Protein AF-A0A1U8PNU8-F1 (afdb_monomer)

Radius of gyration: 40.72 Å; Cα contacts (8 Å, |Δi|>4): 127; chains: 1; bounding box: 62×114×91 Å

Structure (mmCIF, N/CA/C/O backbone):
data_AF-A0A1U8PNU8-F1
#
_entry.id   AF-A0A1U8PNU8-F1
#
loop_
_atom_site.group_PDB
_atom_site.id
_atom_site.type_symbol
_atom_site.label_atom_id
_atom_site.label_alt_id
_atom_site.label_comp_id
_atom_site.label_asym_id
_atom_site.label_entity_id
_atom_site.label_seq_id
_atom_site.pdbx_PDB_ins_code
_atom_site.Cartn_x
_atom_site.Cartn_y
_atom_site.Cartn_z
_atom_site.occupancy
_atom_site.B_iso_or_equiv
_atom_site.auth_seq_id
_atom_site.auth_comp_id
_atom_site.auth_asym_id
_atom_site.auth_atom_id
_atom_site.pdbx_PDB_model_num
ATOM 1 N N . MET A 1 1 ? 1.173 -10.674 29.723 1.00 59.03 1 MET A N 1
ATOM 2 C CA . MET A 1 1 ? 0.421 -11.730 30.441 1.00 59.03 1 MET A CA 1
ATOM 3 C C . MET A 1 1 ? -0.970 -11.812 29.828 1.00 59.03 1 MET A C 1
ATOM 5 O O . MET A 1 1 ? -1.629 -10.783 29.783 1.00 59.03 1 MET A O 1
ATOM 9 N N . LYS A 1 2 ? -1.398 -12.972 29.309 1.00 60.69 2 LYS A N 1
ATOM 10 C CA . LYS A 1 2 ? -2.792 -13.198 28.881 1.00 60.69 2 LYS A CA 1
ATOM 11 C C . LYS A 1 2 ? -3.533 -13.808 30.081 1.00 60.69 2 LYS A C 1
ATOM 13 O O . LYS A 1 2 ? -3.095 -14.868 30.530 1.00 60.69 2 LYS A O 1
ATOM 18 N N . PRO A 1 3 ? -4.556 -13.153 30.657 1.00 68.69 3 PRO A N 1
ATOM 19 C CA . PRO A 1 3 ? -5.316 -13.747 31.753 1.00 68.69 3 PRO A CA 1
ATOM 20 C C . PRO A 1 3 ? -5.976 -15.051 31.275 1.00 68.69 3 PRO A C 1
ATOM 22 O O . PRO A 1 3 ? -6.586 -15.088 30.205 1.00 68.69 3 PRO A O 1
ATOM 25 N N . GLN A 1 4 ? -5.802 -16.139 32.030 1.00 70.81 4 GLN A N 1
ATOM 26 C CA . GLN A 1 4 ? -6.415 -17.434 31.714 1.00 70.81 4 GLN A CA 1
ATOM 27 C C . GLN A 1 4 ? -7.941 -17.338 31.846 1.00 70.81 4 GLN A C 1
ATOM 29 O O . GLN A 1 4 ? -8.444 -16.832 32.843 1.00 70.81 4 GLN A O 1
ATOM 34 N N . GLY A 1 5 ? -8.669 -17.833 30.840 1.00 79.19 5 GLY A N 1
ATOM 35 C CA . GLY A 1 5 ? -10.134 -17.936 30.860 1.00 79.19 5 GLY A CA 1
ATOM 36 C C . GLY A 1 5 ? -10.906 -16.705 30.373 1.00 79.19 5 GLY A C 1
ATOM 37 O O . GLY A 1 5 ? -12.127 -16.778 30.286 1.00 79.19 5 GLY A O 1
ATOM 38 N N . VAL A 1 6 ? -10.234 -15.605 30.017 1.00 80.38 6 VAL A N 1
ATOM 39 C CA . VAL A 1 6 ? -10.901 -14.412 29.467 1.00 80.38 6 VAL A CA 1
ATOM 40 C C . VAL A 1 6 ? -10.944 -14.496 27.933 1.00 80.38 6 VAL A C 1
ATOM 42 O O . VAL A 1 6 ? -9.889 -14.712 27.320 1.00 80.38 6 VAL A O 1
ATOM 45 N N . PRO A 1 7 ? -12.117 -14.314 27.293 1.00 86.81 7 PRO A N 1
ATOM 46 C CA . PRO A 1 7 ? -12.229 -14.215 25.842 1.00 86.81 7 PRO A CA 1
ATOM 47 C C . PRO A 1 7 ? -11.323 -13.109 25.298 1.00 86.81 7 PRO A C 1
ATOM 49 O O . PRO A 1 7 ? -11.235 -12.020 25.864 1.00 86.81 7 PRO A O 1
ATOM 52 N N . GLU A 1 8 ? -10.646 -13.374 24.183 1.00 87.94 8 GLU A N 1
ATOM 53 C CA . GLU A 1 8 ? -9.700 -12.416 23.604 1.00 87.94 8 GLU A CA 1
ATOM 54 C C . GLU A 1 8 ? -10.364 -11.087 23.229 1.00 87.94 8 GLU A C 1
ATOM 56 O O . GLU A 1 8 ? -9.782 -10.025 23.446 1.00 87.94 8 GLU A O 1
ATOM 61 N N . ASP A 1 9 ? -11.604 -11.145 22.754 1.00 88.12 9 ASP A N 1
ATOM 62 C CA . ASP A 1 9 ? -12.403 -9.967 22.429 1.00 88.12 9 ASP A CA 1
ATOM 63 C C . ASP A 1 9 ? -12.643 -9.081 23.651 1.00 88.12 9 ASP A C 1
ATOM 65 O O . ASP A 1 9 ? -12.499 -7.867 23.561 1.00 88.12 9 ASP A O 1
ATOM 69 N N . GLU A 1 10 ? -12.912 -9.661 24.822 1.00 88.06 10 GLU A N 1
ATOM 70 C CA . GLU A 1 10 ? -13.119 -8.894 26.055 1.00 88.06 10 GLU A CA 1
ATOM 71 C C . GLU A 1 10 ? -11.822 -8.205 26.513 1.00 88.06 10 GLU A C 1
ATOM 73 O O . GLU A 1 10 ? -11.846 -7.093 27.046 1.00 88.06 10 GLU A O 1
ATOM 78 N N . ILE A 1 11 ? -10.668 -8.840 26.271 1.00 91.06 11 ILE A N 1
ATOM 79 C CA . ILE A 1 11 ? -9.355 -8.226 26.512 1.00 91.06 11 ILE A CA 1
ATOM 80 C C . ILE A 1 11 ? -9.154 -7.040 25.560 1.00 91.06 11 ILE A C 1
ATOM 82 O O . ILE A 1 11 ? -8.776 -5.961 26.017 1.00 91.06 11 ILE A O 1
ATOM 86 N N . LYS A 1 12 ? -9.424 -7.214 24.259 1.00 91.50 12 LYS A N 1
ATOM 87 C CA . LYS A 1 12 ? -9.260 -6.158 23.246 1.00 91.50 12 LYS A CA 1
ATOM 88 C C . LYS A 1 12 ? -10.195 -4.975 23.497 1.00 91.50 12 LYS A C 1
ATOM 90 O O . LYS A 1 12 ? -9.728 -3.840 23.509 1.00 91.50 12 LYS A O 1
ATOM 95 N N . LEU A 1 13 ? -11.473 -5.234 23.781 1.00 91.62 13 LEU A N 1
ATOM 96 C CA . LEU A 1 13 ? -12.469 -4.208 24.108 1.00 91.62 13 LEU A CA 1
ATOM 97 C C . LEU A 1 13 ? -12.053 -3.379 25.331 1.00 91.62 13 LEU A C 1
ATOM 99 O O . LEU A 1 13 ? -12.160 -2.157 25.303 1.00 91.62 13 LEU A O 1
ATOM 103 N N . ARG A 1 14 ? -11.526 -4.020 26.385 1.00 89.94 14 ARG A N 1
ATOM 104 C CA . ARG A 1 14 ? -11.025 -3.304 27.573 1.00 89.94 14 ARG A CA 1
ATOM 105 C C . ARG A 1 14 ? -9.711 -2.565 27.332 1.00 89.94 14 ARG A C 1
ATOM 107 O O . ARG A 1 14 ? -9.473 -1.552 27.979 1.00 89.94 14 ARG A O 1
ATOM 114 N N . ALA A 1 15 ? -8.857 -3.057 26.437 1.00 92.69 15 ALA A N 1
ATOM 115 C CA . ALA A 1 15 ? -7.571 -2.436 26.128 1.00 92.69 15 ALA A CA 1
ATOM 116 C C . ALA A 1 15 ? -7.691 -1.249 25.155 1.00 92.69 15 ALA A C 1
ATOM 118 O O . ALA A 1 15 ? -6.889 -0.320 25.220 1.00 92.69 15 ALA A O 1
ATOM 119 N N . PHE A 1 16 ? -8.682 -1.263 24.261 1.00 93.38 16 PHE A N 1
ATOM 120 C CA . PHE A 1 16 ? -8.817 -0.280 23.186 1.00 93.38 16 PHE A CA 1
ATOM 121 C C . PHE A 1 16 ? -8.878 1.186 23.631 1.00 93.38 16 PHE A C 1
ATOM 123 O O . PHE A 1 16 ? -8.166 1.980 23.017 1.00 93.38 16 PHE A O 1
ATOM 130 N N . PRO A 1 17 ? -9.616 1.575 24.694 1.00 92.00 17 PRO A N 1
ATOM 131 C CA . PRO A 1 17 ? -9.641 2.967 25.149 1.00 92.00 17 PRO A CA 1
ATOM 132 C C . PRO A 1 17 ? -8.243 3.530 25.441 1.00 92.00 17 PRO A C 1
ATOM 134 O O . PRO A 1 17 ? -7.980 4.697 25.181 1.00 92.00 17 PRO A O 1
ATOM 137 N N . PHE A 1 18 ? -7.313 2.689 25.909 1.00 92.88 18 PHE A N 1
ATOM 138 C CA . PHE A 1 18 ? -5.932 3.090 26.203 1.00 92.88 18 PHE A CA 1
ATOM 139 C C . PHE A 1 18 ? -5.070 3.306 24.951 1.00 92.88 18 PHE A C 1
ATOM 141 O O . PHE A 1 18 ? -3.969 3.839 25.056 1.00 92.88 18 PHE A O 1
ATOM 148 N N . SER A 1 19 ? -5.542 2.877 23.778 1.00 93.00 19 SER A N 1
ATOM 149 C CA . SER A 1 19 ? -4.869 3.102 22.492 1.00 93.00 19 SER A CA 1
ATOM 150 C C . SER A 1 19 ? -5.291 4.401 21.801 1.00 93.00 19 SER A C 1
ATOM 152 O O . SER A 1 19 ? -4.664 4.798 20.820 1.00 93.00 19 SER A O 1
ATOM 154 N N . LEU A 1 20 ? -6.349 5.054 22.290 1.00 93.56 20 LEU A N 1
ATOM 155 C CA . LEU A 1 20 ? -6.927 6.242 21.674 1.00 93.56 20 LEU A CA 1
ATOM 156 C C . LEU A 1 20 ? -6.382 7.524 22.304 1.00 93.56 20 LEU A C 1
ATOM 158 O O . LEU A 1 20 ? -6.089 7.580 23.496 1.00 93.56 20 LEU A O 1
ATOM 162 N N . VAL A 1 21 ? -6.314 8.580 21.497 1.00 92.19 21 VAL A N 1
ATOM 163 C CA . VAL A 1 21 ? -5.939 9.934 21.922 1.00 92.19 21 VAL A CA 1
ATOM 164 C C . VAL A 1 21 ? -6.973 10.947 21.433 1.00 92.19 21 VAL A C 1
ATOM 166 O O . VAL A 1 21 ? -7.678 10.698 20.450 1.00 92.19 21 VAL A O 1
ATOM 169 N N . ASP A 1 22 ? -7.074 12.074 22.139 1.00 92.94 22 ASP A N 1
ATOM 170 C CA . ASP A 1 22 ? -7.853 13.256 21.756 1.00 92.94 22 ASP A CA 1
ATOM 171 C C . ASP A 1 22 ? -9.278 12.928 21.264 1.00 92.94 22 ASP A C 1
ATOM 173 O O . ASP A 1 22 ? -10.065 12.285 21.963 1.00 92.94 22 ASP A O 1
ATOM 177 N N . THR A 1 23 ? -9.598 13.337 20.034 1.00 91.81 23 THR A N 1
ATOM 178 C CA . THR A 1 23 ? -10.905 13.186 19.385 1.00 91.81 23 THR A CA 1
ATOM 179 C C . THR A 1 23 ? -11.342 11.725 19.256 1.00 91.81 23 THR A C 1
ATOM 181 O O . THR A 1 23 ? -12.536 11.435 19.307 1.00 91.81 23 THR A O 1
ATOM 184 N N . ALA A 1 24 ? -10.400 10.789 19.096 1.00 93.50 24 ALA A N 1
ATOM 185 C CA . ALA A 1 24 ? -10.730 9.371 18.998 1.00 93.50 24 ALA A CA 1
ATOM 186 C C . ALA A 1 24 ? -11.185 8.806 20.345 1.00 93.50 24 ALA A C 1
ATOM 188 O O . ALA A 1 24 ? -12.161 8.058 20.403 1.00 93.50 24 ALA A O 1
ATOM 189 N N . ASN A 1 25 ? -10.514 9.211 21.426 1.00 92.62 25 ASN A N 1
ATOM 190 C CA . ASN A 1 25 ? -10.898 8.820 22.775 1.00 92.62 25 ASN A CA 1
ATOM 191 C C . ASN A 1 25 ? -12.251 9.441 23.152 1.00 92.62 25 ASN A C 1
ATOM 193 O O . ASN A 1 25 ? -13.141 8.741 23.625 1.00 92.62 25 ASN A O 1
ATOM 197 N N . GLU A 1 26 ? -12.443 10.731 22.860 1.00 92.75 26 GLU A N 1
ATOM 198 C CA . GLU A 1 26 ? -13.701 11.436 23.132 1.00 92.75 26 GLU A CA 1
ATOM 199 C C . GLU A 1 26 ? -14.894 10.802 22.397 1.00 92.75 26 GLU A C 1
ATOM 201 O O . GLU A 1 26 ? -15.939 10.552 22.995 1.00 92.75 26 GLU A O 1
ATOM 206 N N . TRP A 1 27 ? -14.723 10.460 21.115 1.00 94.62 27 TRP A N 1
ATOM 207 C CA . TRP A 1 27 ? -15.749 9.778 20.322 1.00 94.62 27 TRP A CA 1
ATOM 208 C C . TRP A 1 27 ? -16.212 8.463 20.955 1.00 94.62 27 TRP A C 1
ATOM 210 O O . TRP A 1 27 ? -17.413 8.186 20.951 1.00 94.62 27 TRP A O 1
ATOM 220 N N . LEU A 1 28 ? -15.289 7.675 21.520 1.00 92.31 28 LEU A N 1
ATOM 221 C CA . LEU A 1 28 ? -15.619 6.387 22.127 1.00 92.31 28 LEU A CA 1
ATOM 222 C C . LEU A 1 28 ? -16.602 6.549 23.301 1.00 92.31 28 LEU A C 1
ATOM 224 O O . LEU A 1 28 ? -17.489 5.713 23.468 1.00 92.31 28 LEU A O 1
ATOM 228 N N . PHE A 1 29 ? -16.492 7.638 24.073 1.00 89.19 29 PHE A N 1
ATOM 229 C CA . PHE A 1 29 ? -17.390 7.933 25.198 1.00 89.19 29 PHE A CA 1
ATOM 230 C C . PHE A 1 29 ? -18.802 8.358 24.774 1.00 89.19 29 PHE A C 1
ATOM 232 O O . PHE A 1 29 ? -19.740 8.182 25.550 1.00 89.19 29 PHE A O 1
ATOM 239 N N . TYR A 1 30 ? -18.975 8.896 23.564 1.00 90.75 30 TYR A N 1
ATOM 240 C CA . TYR A 1 30 ? -20.284 9.333 23.060 1.00 90.75 30 TYR A CA 1
ATOM 241 C C . TYR A 1 30 ? -21.094 8.221 22.385 1.00 90.75 30 TYR A C 1
ATOM 243 O O . TYR A 1 30 ? -22.226 8.460 21.952 1.00 90.75 30 TYR A O 1
ATOM 251 N N . LEU A 1 31 ? -20.544 7.012 22.265 1.00 90.94 31 LEU A N 1
ATOM 252 C CA . LEU A 1 31 ? -21.277 5.901 21.675 1.00 90.94 31 LEU A CA 1
ATOM 253 C C . LEU A 1 31 ? -22.452 5.475 22.570 1.00 90.94 31 LEU A C 1
ATOM 255 O O . LEU A 1 31 ? -22.304 5.412 23.793 1.00 90.94 31 LEU A O 1
ATOM 259 N N . PRO A 1 32 ? -23.622 5.141 21.990 1.00 89.81 32 PRO A N 1
ATOM 260 C CA . PRO A 1 32 ? -24.764 4.691 22.774 1.00 89.81 32 PRO A CA 1
ATOM 261 C C . PRO A 1 32 ? -24.411 3.456 23.619 1.00 89.81 32 PRO A C 1
ATOM 263 O O . PRO A 1 32 ? -23.783 2.525 23.098 1.00 89.81 32 PRO A O 1
ATOM 266 N N . PRO A 1 33 ? -24.831 3.388 24.894 1.00 85.25 33 PRO A N 1
ATOM 267 C CA . PRO A 1 33 ? -24.604 2.210 25.723 1.00 85.25 33 PRO A CA 1
ATOM 268 C C . PRO A 1 33 ? -25.149 0.942 25.055 1.00 85.25 33 PRO A C 1
ATOM 270 O O . PRO A 1 33 ? -26.263 0.933 24.536 1.00 85.25 33 PRO A O 1
ATOM 273 N N . GLY A 1 34 ? -24.356 -0.131 25.050 1.00 83.75 34 GLY A N 1
ATOM 274 C CA . GLY A 1 34 ? -24.740 -1.408 24.441 1.00 83.75 34 GLY A CA 1
ATOM 275 C C . GLY A 1 34 ? -24.707 -1.446 22.907 1.00 83.75 34 GLY A C 1
ATOM 276 O O . GLY A 1 34 ? -25.033 -2.483 22.338 1.00 83.75 34 GLY A O 1
ATOM 277 N N . SER A 1 35 ? -24.292 -0.367 22.228 1.00 87.94 35 SER A N 1
ATOM 278 C CA . SER A 1 35 ? -24.147 -0.352 20.760 1.00 87.94 35 SER A CA 1
ATOM 279 C C . SER A 1 35 ? -22.989 -1.210 20.239 1.00 87.94 35 SER A C 1
ATOM 281 O O . SER A 1 35 ? -23.015 -1.640 19.090 1.00 87.94 35 SER A O 1
ATOM 283 N N . ILE A 1 36 ? -21.988 -1.480 21.080 1.00 91.19 36 ILE A N 1
ATOM 284 C CA . ILE A 1 36 ? -20.828 -2.316 20.770 1.00 91.19 36 ILE A CA 1
ATOM 285 C C . ILE A 1 36 ? -20.785 -3.457 21.775 1.00 91.19 36 ILE A C 1
ATOM 287 O O . ILE A 1 36 ? -20.692 -3.223 22.980 1.00 91.19 36 ILE A O 1
ATOM 291 N N . THR A 1 37 ? -20.820 -4.690 21.274 1.00 88.75 37 THR A N 1
ATOM 292 C CA . THR A 1 37 ? -20.753 -5.900 22.112 1.00 88.75 37 THR A CA 1
ATOM 293 C C . THR A 1 37 ? -19.600 -6.830 21.739 1.00 88.75 37 THR A C 1
ATOM 295 O O . THR A 1 37 ? -19.218 -7.677 22.542 1.00 88.75 37 THR A O 1
ATOM 298 N N . THR A 1 38 ? -19.002 -6.644 20.560 1.00 92.50 38 THR A N 1
ATOM 299 C CA . THR A 1 38 ? -17.905 -7.466 20.038 1.00 92.50 38 THR A CA 1
ATOM 300 C C . THR A 1 38 ? -16.737 -6.598 19.573 1.00 92.50 38 THR A C 1
ATOM 302 O O . THR A 1 38 ? -16.902 -5.408 19.283 1.00 92.50 38 THR A O 1
ATOM 305 N N . TRP A 1 39 ? -15.540 -7.188 19.493 1.00 92.62 39 TRP A N 1
ATOM 306 C CA . TRP A 1 39 ? -14.369 -6.500 18.940 1.00 92.62 39 TRP A CA 1
ATOM 307 C C . TRP A 1 39 ? -14.577 -6.091 17.476 1.00 92.62 39 TRP A C 1
ATOM 309 O O . TRP A 1 39 ? -14.150 -5.008 17.070 1.00 92.62 39 TRP A O 1
ATOM 319 N N . ASP A 1 40 ? -15.261 -6.929 16.700 1.00 89.88 40 ASP A N 1
ATOM 320 C CA . ASP A 1 40 ? -15.550 -6.663 15.292 1.00 89.88 40 ASP A CA 1
ATOM 321 C C . ASP A 1 40 ? -16.500 -5.474 15.120 1.00 89.88 40 ASP A C 1
ATOM 323 O O . ASP A 1 40 ? -16.260 -4.626 14.258 1.00 89.88 40 ASP A O 1
ATOM 327 N N . ASP A 1 41 ? -17.523 -5.344 15.974 1.00 91.44 41 ASP A N 1
ATOM 328 C CA . ASP A 1 41 ? -18.400 -4.170 15.967 1.00 91.44 41 ASP A CA 1
ATOM 329 C C . ASP A 1 41 ? -17.622 -2.888 16.252 1.00 91.44 41 ASP A C 1
ATOM 331 O O . ASP A 1 41 ? -17.742 -1.931 15.485 1.00 91.44 41 ASP A O 1
ATOM 335 N N . LEU A 1 42 ? -16.786 -2.890 17.299 1.00 92.38 42 LEU A N 1
ATOM 336 C CA . LEU A 1 42 ? -15.943 -1.747 17.662 1.00 92.38 42 LEU A CA 1
ATOM 337 C C . LEU A 1 42 ? -15.000 -1.364 16.526 1.00 92.38 42 LEU A C 1
ATOM 339 O O . LEU A 1 42 ? -14.937 -0.198 16.136 1.00 92.38 42 LEU A O 1
ATOM 343 N N . SER A 1 43 ? -14.293 -2.353 15.982 1.00 89.56 43 SER A N 1
ATOM 344 C CA . SER A 1 43 ? -13.335 -2.163 14.894 1.00 89.56 43 SER A CA 1
ATOM 345 C C . SER A 1 43 ? -14.019 -1.575 13.667 1.00 89.56 43 SER A C 1
ATOM 347 O O . SER A 1 43 ? -13.508 -0.634 13.061 1.00 89.56 43 SER A O 1
ATOM 349 N N . ARG A 1 44 ? -15.200 -2.092 13.317 1.00 87.12 44 ARG A N 1
ATOM 350 C CA . ARG A 1 44 ? -15.982 -1.623 12.175 1.00 87.12 44 ARG A CA 1
ATOM 351 C C . ARG A 1 44 ? -16.415 -0.171 12.343 1.00 87.12 44 ARG A C 1
ATOM 353 O O . ARG A 1 44 ? -16.151 0.622 11.444 1.00 87.12 44 ARG A O 1
ATOM 360 N N . VAL A 1 45 ? -17.045 0.195 13.462 1.00 90.00 45 VAL A N 1
ATOM 361 C CA . VAL A 1 45 ? -17.543 1.574 13.646 1.00 90.00 45 VAL A CA 1
ATOM 362 C C . VAL A 1 45 ? -16.417 2.586 13.853 1.00 90.00 45 VAL A C 1
ATOM 364 O O . VAL A 1 45 ? -16.539 3.727 13.412 1.00 90.00 45 VAL A O 1
ATOM 367 N N . PHE A 1 46 ? -15.300 2.177 14.461 1.00 90.25 46 PHE A N 1
ATOM 368 C CA . PHE A 1 46 ? -14.105 3.014 14.560 1.00 90.25 46 PHE A CA 1
ATOM 369 C C . PHE A 1 46 ? -13.525 3.311 13.177 1.00 90.25 46 PHE A C 1
ATOM 371 O O . PHE A 1 46 ? -13.268 4.466 12.837 1.00 90.25 46 PHE A O 1
ATOM 378 N N . LEU A 1 47 ? -13.347 2.274 12.359 1.00 86.44 47 LEU A N 1
ATOM 379 C CA . LEU A 1 47 ? -12.782 2.431 11.025 1.00 86.44 47 LEU A CA 1
ATOM 380 C C . LEU A 1 47 ? -13.736 3.199 10.102 1.00 86.44 47 LEU A C 1
ATOM 382 O O . LEU A 1 47 ? 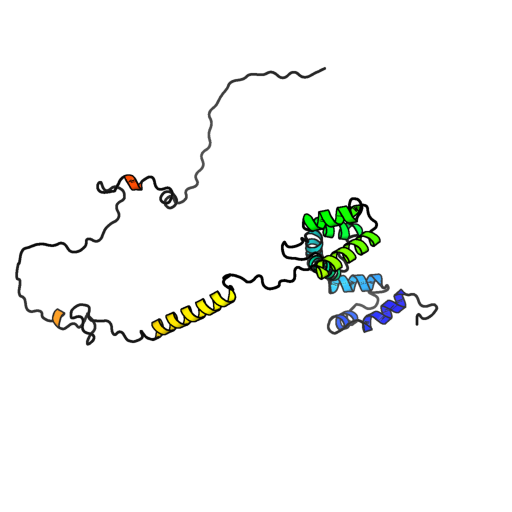-13.271 4.062 9.375 1.00 86.44 47 LEU A O 1
ATOM 386 N N . ASP A 1 48 ? -15.052 3.010 10.198 1.00 83.81 48 ASP A N 1
ATOM 387 C CA . ASP A 1 48 ? -16.016 3.818 9.433 1.00 83.81 48 ASP A CA 1
ATOM 388 C C . ASP A 1 48 ? -15.965 5.312 9.814 1.00 83.81 48 ASP A C 1
ATOM 390 O O . ASP A 1 48 ? -16.011 6.193 8.953 1.00 83.81 48 ASP A O 1
ATOM 394 N N . ARG A 1 49 ? -15.788 5.614 11.109 1.00 87.19 49 ARG A N 1
ATOM 395 C CA . ARG A 1 49 ? -15.705 6.993 11.610 1.00 87.19 49 ARG A CA 1
ATOM 396 C C . ARG A 1 49 ? -14.404 7.698 11.230 1.00 87.19 49 ARG A C 1
ATOM 398 O O . ARG A 1 49 ? -14.446 8.867 10.847 1.00 87.19 49 ARG A O 1
ATOM 405 N N . PHE A 1 50 ? -13.265 7.033 11.409 1.00 85.88 50 PHE A N 1
ATOM 406 C CA . PHE A 1 50 ? -11.938 7.655 11.288 1.00 85.88 50 PHE A CA 1
ATOM 407 C C . PHE A 1 50 ? -11.229 7.341 9.966 1.00 85.88 50 PHE A C 1
ATOM 409 O O . PHE A 1 50 ? -10.292 8.044 9.596 1.00 85.88 50 PHE A O 1
ATOM 416 N N . PHE A 1 51 ? -11.701 6.336 9.229 1.00 78.75 51 PHE A N 1
ATOM 417 C CA . PHE A 1 51 ? -11.211 5.939 7.908 1.00 78.75 51 PHE A CA 1
ATOM 418 C C . PHE A 1 51 ? -12.387 5.780 6.929 1.00 78.75 51 PHE A C 1
ATOM 420 O O . PHE A 1 51 ? -12.649 4.679 6.438 1.00 78.75 51 PHE A O 1
ATOM 427 N N . PRO A 1 52 ? -13.112 6.874 6.629 1.00 74.25 52 PRO A N 1
ATOM 428 C CA . PRO A 1 52 ? -14.323 6.810 5.824 1.00 74.25 52 PRO A CA 1
ATOM 429 C C . PRO A 1 52 ? -14.077 6.207 4.433 1.00 74.25 52 PRO A C 1
ATOM 431 O O . PRO A 1 52 ? -12.993 6.305 3.846 1.00 74.25 52 PRO A O 1
ATOM 434 N N . ALA A 1 53 ? -15.133 5.618 3.867 1.00 71.69 53 ALA A N 1
ATOM 435 C CA . ALA A 1 53 ? -15.067 4.837 2.632 1.00 71.69 53 ALA A CA 1
ATOM 436 C C . ALA A 1 53 ? -14.517 5.603 1.411 1.00 71.69 53 ALA A C 1
ATOM 438 O O . ALA A 1 53 ? -13.937 4.978 0.523 1.00 71.69 53 ALA A O 1
ATOM 439 N N . SER A 1 54 ? -14.677 6.933 1.357 1.00 74.69 54 SER A N 1
ATOM 440 C CA . SER A 1 54 ? -14.211 7.762 0.233 1.00 74.69 54 SER A CA 1
ATOM 441 C C . SER A 1 54 ? -12.676 7.866 0.178 1.00 74.69 54 SER A C 1
ATOM 443 O O . SER A 1 54 ? -12.110 7.413 -0.819 1.00 74.69 54 SER A O 1
ATOM 445 N N . PRO A 1 55 ? -11.968 8.334 1.230 1.00 80.88 55 PRO A N 1
ATOM 446 C CA . PRO A 1 55 ? -10.506 8.229 1.294 1.00 80.88 55 PRO A CA 1
ATOM 447 C C . PRO A 1 55 ? -9.984 6.799 1.119 1.00 80.88 55 PRO A C 1
ATOM 449 O O . PRO A 1 55 ? -9.000 6.576 0.419 1.00 80.88 55 PRO A O 1
ATOM 452 N N . ALA A 1 56 ? -10.669 5.799 1.684 1.00 80.06 56 ALA A N 1
ATOM 453 C CA . ALA A 1 56 ? -10.286 4.402 1.490 1.00 80.06 56 ALA A CA 1
ATOM 454 C C . ALA A 1 56 ? -10.436 3.940 0.025 1.00 80.06 56 ALA A C 1
ATOM 456 O O . ALA A 1 56 ? -9.654 3.123 -0.457 1.00 80.06 56 ALA A O 1
ATOM 457 N N . ALA A 1 57 ? -11.432 4.433 -0.715 1.00 83.94 57 ALA A N 1
ATOM 458 C CA . ALA A 1 57 ? -11.582 4.161 -2.145 1.00 83.94 57 ALA A CA 1
ATOM 459 C C . ALA A 1 57 ? -10.486 4.838 -2.977 1.00 83.94 57 ALA A C 1
ATOM 461 O O . ALA A 1 57 ? -9.968 4.223 -3.907 1.00 83.94 57 ALA A O 1
ATOM 462 N N . GLU A 1 58 ? -10.103 6.063 -2.629 1.00 88.44 58 GLU A N 1
ATOM 463 C CA . GLU A 1 58 ? -9.012 6.772 -3.294 1.00 88.44 58 GLU A CA 1
ATOM 464 C C . GLU A 1 58 ? -7.667 6.074 -3.091 1.00 88.44 58 GLU A C 1
ATOM 466 O O . GLU A 1 58 ? -7.025 5.711 -4.075 1.00 88.44 58 GLU A O 1
ATOM 471 N N . LEU A 1 59 ? -7.318 5.746 -1.845 1.00 89.75 59 LEU A N 1
ATOM 472 C CA . LEU A 1 59 ? -6.111 4.979 -1.534 1.00 89.75 59 LEU A CA 1
ATOM 473 C C . LEU A 1 59 ? -6.106 3.617 -2.239 1.00 89.75 59 LEU A C 1
ATOM 475 O O . LEU A 1 59 ? -5.080 3.196 -2.765 1.00 89.75 59 LEU A O 1
ATOM 479 N N . ARG A 1 60 ? -7.256 2.933 -2.325 1.00 90.75 60 ARG A N 1
ATOM 480 C CA . ARG A 1 60 ? -7.378 1.696 -3.115 1.00 90.75 60 ARG A CA 1
ATOM 481 C C . ARG A 1 60 ? -7.074 1.915 -4.593 1.00 90.75 60 ARG A C 1
ATOM 483 O O . ARG A 1 60 ? -6.356 1.104 -5.172 1.00 90.75 60 ARG A O 1
ATOM 490 N N . ARG A 1 61 ? -7.591 2.985 -5.207 1.00 92.19 61 ARG A N 1
ATOM 491 C CA . ARG A 1 61 ? -7.262 3.320 -6.605 1.00 92.19 61 ARG A CA 1
ATOM 492 C C . ARG A 1 61 ? -5.775 3.598 -6.770 1.00 92.19 61 ARG A C 1
ATOM 494 O O . ARG A 1 61 ? -5.203 3.146 -7.754 1.00 92.19 61 ARG A O 1
ATOM 501 N N . GLU A 1 62 ? -5.153 4.287 -5.819 1.00 94.44 62 GLU A N 1
ATOM 502 C CA . GLU A 1 62 ? -3.710 4.525 -5.850 1.00 94.44 62 GLU A CA 1
ATOM 503 C C . GLU A 1 62 ? -2.910 3.223 -5.729 1.00 94.44 62 GLU A C 1
ATOM 505 O O . GLU A 1 62 ? -1.937 3.055 -6.457 1.00 94.44 62 GLU A O 1
ATOM 510 N N . ILE A 1 63 ? -3.324 2.278 -4.872 1.00 94.12 63 ILE A N 1
ATOM 511 C CA . ILE A 1 63 ? -2.671 0.960 -4.748 1.00 94.12 63 ILE A CA 1
ATOM 512 C C . ILE A 1 63 ? -2.733 0.210 -6.082 1.00 94.12 63 ILE A C 1
ATOM 514 O O . ILE A 1 63 ? -1.721 -0.312 -6.541 1.00 94.12 63 ILE A O 1
ATOM 518 N N . VAL A 1 64 ? -3.908 0.175 -6.716 1.00 94.75 64 VAL A N 1
ATOM 519 C CA . VAL A 1 64 ? -4.128 -0.511 -8.002 1.00 94.75 64 VAL A CA 1
ATOM 520 C C . VAL A 1 64 ? -3.378 0.183 -9.148 1.00 94.75 64 VAL A C 1
ATOM 522 O O . VAL A 1 64 ? -2.844 -0.463 -10.050 1.00 94.75 64 VAL A O 1
ATOM 525 N N . GLY A 1 65 ? -3.340 1.514 -9.123 1.00 95.69 65 GLY A N 1
ATOM 526 C CA . GLY A 1 65 ? -2.746 2.352 -10.161 1.00 95.69 65 GLY A CA 1
ATOM 527 C C . GLY A 1 65 ? -1.273 2.681 -9.949 1.00 95.69 65 GLY A C 1
ATOM 528 O O . GLY A 1 65 ? -0.725 3.459 -10.729 1.00 95.69 65 GLY A O 1
ATOM 529 N N . ILE A 1 66 ? -0.623 2.142 -8.914 1.00 96.12 66 ILE A N 1
ATOM 530 C CA . ILE A 1 66 ? 0.754 2.511 -8.602 1.00 96.12 66 ILE A CA 1
ATOM 531 C C . ILE A 1 66 ? 1.686 2.118 -9.755 1.00 96.12 66 ILE A C 1
ATOM 533 O O . ILE A 1 66 ? 1.578 1.033 -10.326 1.00 96.12 66 ILE A O 1
ATOM 537 N N . ARG A 1 67 ? 2.598 3.021 -10.113 1.00 97.44 67 ARG A N 1
ATOM 538 C CA . ARG A 1 67 ? 3.651 2.803 -11.107 1.00 97.44 67 ARG A CA 1
ATOM 539 C C . ARG A 1 67 ? 4.982 3.280 -10.545 1.00 97.44 67 ARG A C 1
ATOM 541 O O . ARG A 1 67 ? 5.012 4.283 -9.825 1.00 97.44 67 ARG A O 1
ATOM 548 N N . GLN A 1 68 ? 6.050 2.561 -10.849 1.00 97.31 68 GLN A N 1
ATOM 549 C CA . GLN A 1 68 ? 7.422 2.959 -10.586 1.00 97.31 68 GLN A CA 1
ATOM 550 C C . GLN A 1 68 ? 7.800 4.099 -11.536 1.00 97.31 68 GLN A C 1
ATOM 552 O O . GLN A 1 68 ? 7.499 4.048 -12.729 1.00 97.31 68 GLN A O 1
ATOM 557 N N . LEU A 1 69 ? 8.428 5.146 -11.003 1.00 95.44 69 LEU A N 1
ATOM 558 C CA . LEU A 1 69 ? 8.879 6.291 -11.802 1.00 95.44 69 LEU A CA 1
ATOM 559 C C . LEU A 1 69 ? 10.249 6.003 -12.442 1.00 95.44 69 LEU A C 1
ATOM 561 O O . LEU A 1 69 ? 11.050 5.282 -11.859 1.00 95.44 69 LEU A O 1
ATOM 565 N N . GLU A 1 70 ? 10.568 6.619 -13.588 1.00 90.44 70 GLU A N 1
ATOM 566 C CA . GLU A 1 70 ? 11.825 6.368 -14.334 1.00 90.44 70 GLU A CA 1
ATOM 567 C C . GLU A 1 70 ? 13.108 6.571 -13.506 1.00 90.44 70 GLU A C 1
ATOM 569 O O . GLU A 1 70 ? 14.092 5.865 -13.698 1.00 90.44 70 GLU A O 1
ATOM 574 N N . ASN A 1 71 ? 13.090 7.514 -12.560 1.00 89.31 71 ASN A N 1
ATOM 575 C CA . ASN A 1 71 ? 14.227 7.830 -11.687 1.00 89.31 71 ASN A CA 1
ATOM 576 C C . ASN A 1 71 ? 14.081 7.243 -10.270 1.00 89.31 71 ASN A C 1
ATOM 578 O O . ASN A 1 71 ? 14.864 7.565 -9.372 1.00 89.31 71 ASN A O 1
ATOM 582 N N . GLU A 1 72 ? 13.060 6.421 -10.035 1.00 93.06 72 GLU A N 1
ATOM 583 C CA . GLU A 1 72 ? 12.787 5.809 -8.739 1.00 93.06 72 GLU A CA 1
ATOM 584 C C . GLU A 1 72 ? 13.406 4.414 -8.690 1.00 93.06 72 GLU A C 1
ATOM 586 O O . GLU A 1 72 ? 13.114 3.555 -9.518 1.00 93.06 72 GLU A O 1
ATOM 591 N N . SER A 1 73 ? 14.256 4.163 -7.693 1.00 92.56 73 SER A N 1
ATOM 592 C CA . SER A 1 73 ? 14.820 2.823 -7.508 1.00 92.56 73 SER A CA 1
ATOM 593 C C . SER A 1 73 ? 13.749 1.832 -7.046 1.00 92.56 73 SER A C 1
ATOM 595 O O . SER A 1 73 ? 12.793 2.213 -6.366 1.00 92.56 73 SER A O 1
ATOM 597 N N . LEU A 1 74 ? 13.961 0.538 -7.308 1.00 94.25 74 LEU A N 1
ATOM 598 C CA . LEU A 1 74 ? 13.082 -0.530 -6.815 1.00 94.25 74 LEU A CA 1
ATOM 599 C C . LEU A 1 74 ? 12.872 -0.462 -5.291 1.00 94.25 74 LEU A C 1
ATOM 601 O O . LEU A 1 74 ? 11.787 -0.768 -4.795 1.00 94.25 74 LEU A O 1
ATOM 605 N N . TYR A 1 75 ? 13.900 -0.053 -4.541 1.00 94.44 75 TYR A N 1
ATOM 606 C CA . TYR A 1 75 ? 13.797 0.168 -3.101 1.00 94.44 75 TYR A CA 1
ATOM 607 C C . TYR A 1 75 ? 12.786 1.259 -2.743 1.00 94.44 75 TYR A C 1
ATOM 609 O O . TYR A 1 75 ? 11.879 1.013 -1.946 1.00 94.44 75 TYR A O 1
ATOM 617 N N . ASP A 1 76 ? 12.921 2.443 -3.339 1.00 94.81 76 ASP A N 1
ATOM 618 C CA . ASP A 1 76 ? 12.048 3.579 -3.034 1.00 94.81 76 ASP A CA 1
ATOM 619 C C . ASP A 1 76 ? 10.604 3.287 -3.449 1.00 94.81 76 ASP A C 1
ATOM 621 O O . ASP A 1 76 ? 9.682 3.505 -2.660 1.00 94.81 76 ASP A O 1
ATOM 625 N N . TYR A 1 77 ? 10.422 2.694 -4.633 1.00 96.88 77 TYR A N 1
ATOM 626 C CA . TYR A 1 77 ? 9.120 2.246 -5.124 1.00 96.88 77 TYR A CA 1
ATOM 627 C C . TYR A 1 77 ? 8.447 1.279 -4.145 1.00 96.88 77 TYR A C 1
ATOM 629 O O . TYR A 1 77 ? 7.284 1.452 -3.772 1.00 96.88 77 TYR A O 1
ATOM 637 N N . ARG A 1 78 ? 9.196 0.284 -3.654 1.00 95.69 78 ARG A N 1
ATOM 638 C CA . ARG A 1 78 ? 8.703 -0.676 -2.661 1.00 95.69 78 ARG A CA 1
ATOM 639 C C . ARG A 1 78 ? 8.312 -0.007 -1.348 1.00 95.69 78 ARG A C 1
ATOM 641 O O . ARG A 1 78 ? 7.288 -0.372 -0.768 1.00 95.69 78 ARG A O 1
ATOM 648 N N . GLU A 1 79 ? 9.107 0.934 -0.849 1.00 94.94 79 GLU A N 1
ATOM 649 C CA . GLU A 1 79 ? 8.777 1.637 0.393 1.00 94.94 79 GLU A CA 1
ATOM 650 C C . GLU A 1 79 ? 7.554 2.547 0.223 1.00 94.94 79 GLU A C 1
ATOM 652 O O . GLU A 1 79 ? 6.677 2.550 1.094 1.00 94.94 79 GLU A O 1
ATOM 657 N N . ARG A 1 80 ? 7.419 3.223 -0.925 1.00 96.62 80 ARG A N 1
ATOM 658 C CA . ARG A 1 80 ? 6.215 3.990 -1.269 1.00 96.62 80 ARG A CA 1
ATOM 659 C C . ARG A 1 80 ? 4.979 3.096 -1.328 1.00 96.62 80 ARG A C 1
ATOM 661 O O . ARG A 1 80 ? 3.969 3.421 -0.706 1.00 96.62 80 ARG A O 1
ATOM 668 N N . TYR A 1 81 ? 5.080 1.940 -1.981 1.00 95.25 81 TYR A N 1
ATOM 669 C CA . TYR A 1 81 ? 3.992 0.966 -2.044 1.00 95.25 81 TYR A CA 1
ATOM 670 C C . TYR A 1 81 ? 3.581 0.444 -0.661 1.00 95.25 81 TYR A C 1
ATOM 672 O O . TYR A 1 81 ? 2.395 0.411 -0.329 1.00 95.25 81 TYR A O 1
ATOM 680 N N . LYS A 1 82 ? 4.554 0.087 0.190 1.00 93.50 82 LYS A N 1
ATOM 681 C CA . LYS A 1 82 ? 4.294 -0.361 1.569 1.00 93.50 82 LYS A CA 1
ATOM 682 C C . LYS A 1 82 ? 3.585 0.706 2.393 1.00 93.50 82 LYS A C 1
ATOM 684 O O . LYS A 1 82 ? 2.646 0.382 3.119 1.00 93.50 82 LYS A O 1
ATOM 689 N N . LYS A 1 83 ? 4.030 1.962 2.284 1.00 93.56 83 LYS A N 1
ATOM 690 C CA . LYS A 1 83 ? 3.404 3.093 2.977 1.00 93.56 83 LYS A CA 1
ATOM 691 C C . LYS A 1 83 ? 1.952 3.258 2.534 1.00 93.56 83 LYS A C 1
ATOM 693 O O . LYS A 1 83 ? 1.078 3.377 3.383 1.00 93.56 83 LYS A O 1
ATOM 698 N N . LEU A 1 84 ? 1.702 3.182 1.229 1.00 92.19 84 LEU A N 1
ATOM 699 C CA . LEU A 1 84 ? 0.367 3.312 0.657 1.00 92.19 84 LEU A CA 1
ATOM 700 C C . LEU A 1 84 ? -0.586 2.197 1.126 1.00 92.19 84 LEU A C 1
ATOM 702 O O . LEU A 1 84 ? -1.709 2.480 1.538 1.00 92.19 84 LEU A O 1
ATOM 706 N N . CYS A 1 85 ? -0.117 0.945 1.156 1.00 90.62 85 CYS A N 1
ATOM 707 C CA . CYS A 1 85 ? -0.895 -0.176 1.694 1.00 90.62 85 CYS A CA 1
ATOM 708 C C . CYS A 1 85 ? -1.223 0.017 3.185 1.00 90.62 85 CYS A C 1
ATOM 710 O O . CYS A 1 85 ? -2.355 -0.217 3.604 1.00 90.62 85 CYS A O 1
ATOM 712 N N . ALA A 1 86 ? -0.259 0.487 3.984 1.00 89.62 86 ALA A N 1
ATOM 713 C CA . ALA A 1 86 ? -0.457 0.735 5.414 1.00 89.62 86 ALA A CA 1
ATOM 714 C C . ALA A 1 86 ? -1.442 1.885 5.696 1.00 89.62 86 ALA A C 1
ATOM 716 O O . ALA A 1 86 ? -2.125 1.868 6.718 1.00 89.62 86 ALA A O 1
ATOM 717 N N . SER A 1 87 ? -1.547 2.860 4.788 1.00 87.38 87 SER A N 1
ATOM 718 C CA . SER A 1 87 ? -2.507 3.965 4.887 1.00 87.38 87 SER A CA 1
ATOM 719 C C . SER A 1 87 ? -3.962 3.535 4.672 1.00 87.38 87 SER A C 1
ATOM 721 O O . SER A 1 87 ? -4.863 4.282 5.049 1.00 87.38 87 SER A O 1
ATOM 723 N N . CYS A 1 88 ? -4.217 2.345 4.114 1.00 83.19 88 CYS A N 1
ATOM 724 C CA . CYS A 1 88 ? -5.569 1.835 3.877 1.00 83.19 88 CYS A CA 1
ATOM 725 C C . CYS A 1 88 ? -5.783 0.441 4.500 1.00 83.19 88 CYS A C 1
ATOM 727 O O . CYS A 1 88 ? -5.877 -0.545 3.775 1.00 83.19 88 CYS A O 1
ATOM 729 N N . PRO A 1 89 ? -5.927 0.317 5.833 1.00 72.75 89 PRO A N 1
ATOM 730 C CA . PRO A 1 89 ? -6.036 -0.989 6.498 1.00 72.75 89 PRO A CA 1
ATOM 731 C C . PRO A 1 89 ? -7.224 -1.845 6.023 1.00 72.75 89 PRO A C 1
ATOM 733 O O . PRO A 1 89 ? -7.174 -3.069 6.088 1.00 72.75 89 PRO A O 1
ATOM 736 N N . GLN A 1 90 ? -8.289 -1.207 5.523 1.00 72.81 90 GLN A N 1
ATOM 737 C CA . GLN A 1 90 ? -9.488 -1.862 4.986 1.00 72.81 90 GLN A CA 1
ATOM 738 C C . GLN A 1 90 ? -9.535 -1.875 3.449 1.00 72.81 90 GLN A C 1
ATOM 740 O O . GLN A 1 90 ? -10.612 -1.847 2.850 1.00 72.81 90 GLN A O 1
ATOM 745 N N . HIS A 1 91 ? -8.384 -1.925 2.772 1.00 75.62 91 HIS A N 1
ATOM 746 C CA . HIS A 1 91 ? -8.364 -1.927 1.307 1.00 75.62 91 HIS A CA 1
ATOM 747 C C . HIS A 1 91 ? -9.076 -3.157 0.687 1.00 75.62 91 HIS A C 1
ATOM 749 O O . HIS A 1 91 ? -9.438 -3.127 -0.486 1.00 75.62 91 HIS A O 1
ATOM 755 N N . GLY A 1 92 ? -9.316 -4.239 1.440 1.00 82.56 92 GLY A N 1
ATOM 756 C CA . GLY A 1 92 ? -10.088 -5.404 0.968 1.00 82.56 92 GLY A CA 1
ATOM 757 C C . GLY A 1 92 ? -9.434 -6.166 -0.194 1.00 82.56 92 GLY A C 1
ATOM 758 O O . GLY A 1 92 ? -10.092 -6.933 -0.889 1.00 82.56 92 GLY A O 1
ATOM 759 N N . LEU A 1 93 ? -8.137 -5.941 -0.411 1.00 88.06 93 LEU A N 1
ATOM 760 C CA . LEU A 1 93 ? -7.339 -6.579 -1.459 1.00 88.06 93 LEU A CA 1
ATOM 761 C C . LEU A 1 93 ? -6.616 -7.780 -0.861 1.00 88.06 93 LEU A C 1
ATOM 763 O O . LEU A 1 93 ? -6.060 -7.689 0.233 1.00 88.06 93 LEU A O 1
ATOM 767 N N . THR A 1 94 ? -6.604 -8.892 -1.590 1.00 90.69 94 THR A N 1
ATOM 768 C CA . THR A 1 94 ? -5.866 -10.089 -1.176 1.00 90.69 94 THR A CA 1
ATOM 769 C C . THR A 1 94 ? -4.357 -9.867 -1.300 1.00 90.69 94 THR A C 1
ATOM 771 O O . THR A 1 94 ? -3.912 -9.059 -2.118 1.00 90.69 94 THR A O 1
ATOM 774 N N . GLU A 1 95 ? -3.547 -10.618 -0.545 1.00 88.69 95 GLU A N 1
ATOM 775 C CA . GLU A 1 95 ? -2.082 -10.560 -0.683 1.00 88.69 95 GLU A CA 1
ATOM 776 C C . GLU A 1 95 ? -1.619 -10.848 -2.120 1.00 88.69 95 GLU A C 1
ATOM 778 O O . GLU A 1 95 ? -0.655 -10.249 -2.592 1.00 88.69 95 GLU A O 1
ATOM 783 N N . GLN A 1 96 ? -2.325 -11.728 -2.834 1.00 89.38 96 GLN A N 1
ATOM 784 C CA . GLN A 1 96 ? -2.025 -12.043 -4.227 1.00 89.38 96 GLN A CA 1
ATOM 785 C C . GLN A 1 96 ? -2.302 -10.850 -5.149 1.00 89.38 96 GLN A C 1
ATOM 787 O O . GLN A 1 96 ? -1.457 -10.511 -5.973 1.00 89.38 96 GLN A O 1
ATOM 792 N N . SER A 1 97 ? -3.435 -10.163 -4.974 1.00 91.62 97 SER A N 1
ATOM 793 C CA . SER A 1 97 ? -3.746 -8.943 -5.729 1.00 91.62 97 SER A CA 1
ATOM 794 C C . SER A 1 97 ? -2.733 -7.831 -5.448 1.00 91.62 97 SER A C 1
ATOM 796 O O . SER A 1 97 ? -2.298 -7.153 -6.371 1.00 91.62 97 SER A O 1
ATOM 798 N N . LEU A 1 98 ? -2.304 -7.671 -4.191 1.00 92.50 98 LEU A N 1
ATOM 799 C CA . LEU A 1 98 ? -1.274 -6.691 -3.838 1.00 92.50 98 LEU A CA 1
ATOM 800 C C . LEU A 1 98 ? 0.063 -6.979 -4.537 1.00 92.50 98 LEU A C 1
ATOM 802 O O . LEU A 1 98 ? 0.740 -6.051 -4.973 1.00 92.50 98 LEU A O 1
ATOM 806 N N . LEU A 1 99 ? 0.461 -8.246 -4.653 1.00 92.50 99 LEU A N 1
ATOM 807 C CA . LEU A 1 99 ? 1.673 -8.611 -5.389 1.00 92.50 99 LEU A CA 1
ATOM 808 C C . LEU A 1 99 ? 1.523 -8.375 -6.892 1.00 92.50 99 LEU A C 1
ATOM 810 O O . LEU A 1 99 ? 2.461 -7.884 -7.516 1.00 92.50 99 LEU A O 1
ATOM 814 N N . GLN A 1 100 ? 0.346 -8.673 -7.444 1.00 92.12 100 GLN A N 1
ATOM 815 C CA . GLN A 1 100 ? 0.036 -8.423 -8.848 1.00 92.12 100 GLN A CA 1
ATOM 816 C C . GLN A 1 100 ? 0.176 -6.936 -9.191 1.00 92.12 100 GLN A C 1
ATOM 818 O O . GLN A 1 100 ? 0.944 -6.595 -10.084 1.00 92.12 100 GLN A O 1
ATOM 823 N N . TYR A 1 101 ? -0.491 -6.047 -8.448 1.00 94.62 101 TYR A N 1
ATOM 824 C CA . TYR A 1 101 ? -0.429 -4.604 -8.714 1.00 94.62 101 TYR A CA 1
ATOM 825 C C . TYR A 1 101 ? 0.976 -4.032 -8.518 1.00 94.62 101 TYR A C 1
ATOM 827 O O . TYR A 1 101 ? 1.411 -3.190 -9.301 1.00 94.62 101 TYR A O 1
ATOM 835 N N . PHE A 1 102 ? 1.717 -4.524 -7.517 1.00 95.06 102 PHE A N 1
ATOM 836 C CA . PHE A 1 102 ? 3.119 -4.150 -7.344 1.00 95.06 102 PHE A CA 1
ATOM 837 C C . PHE A 1 102 ? 3.943 -4.490 -8.589 1.00 95.06 102 PHE A C 1
ATOM 839 O O . PHE A 1 102 ? 4.689 -3.636 -9.065 1.00 95.06 102 PHE A O 1
ATOM 846 N N . TYR A 1 103 ? 3.796 -5.718 -9.099 1.00 93.19 103 TYR A N 1
ATOM 847 C CA . TYR A 1 103 ? 4.540 -6.234 -10.245 1.00 93.19 103 TYR A CA 1
ATOM 848 C C . TYR A 1 103 ? 4.162 -5.533 -11.555 1.00 93.19 103 TYR A C 1
ATOM 850 O O . TYR A 1 103 ? 5.048 -5.098 -12.282 1.00 93.19 103 TYR A O 1
ATOM 858 N N . GLU A 1 104 ? 2.867 -5.345 -11.818 1.00 94.19 104 GLU A N 1
ATOM 859 C CA . GLU A 1 104 ? 2.367 -4.602 -12.987 1.00 94.19 104 GLU A CA 1
ATOM 860 C C . GLU A 1 104 ? 2.807 -3.135 -12.997 1.00 94.19 104 GLU A C 1
ATOM 862 O O . GLU A 1 104 ? 2.836 -2.499 -14.051 1.00 94.19 104 GLU A O 1
ATOM 867 N N . GLY A 1 105 ? 3.122 -2.583 -11.824 1.00 96.06 105 GLY A N 1
ATOM 868 C CA . GLY A 1 105 ? 3.609 -1.222 -11.698 1.00 96.06 105 GLY A CA 1
ATOM 869 C C . GLY A 1 105 ? 5.109 -1.047 -11.904 1.00 96.06 105 GLY A C 1
ATOM 870 O O . GLY A 1 105 ? 5.559 0.095 -11.945 1.00 96.06 105 GLY A O 1
ATOM 871 N N . LEU A 1 106 ? 5.886 -2.122 -12.030 1.00 95.81 106 LEU A N 1
ATOM 872 C CA . LEU A 1 106 ? 7.335 -2.036 -12.207 1.00 95.81 106 LEU A CA 1
ATOM 873 C C . LEU A 1 106 ? 7.725 -1.484 -13.577 1.00 95.81 106 LEU A C 1
ATOM 875 O O . LEU A 1 106 ? 7.034 -1.673 -14.580 1.00 95.81 106 LEU A O 1
ATOM 879 N N . LEU A 1 107 ? 8.904 -0.870 -13.633 1.00 95.62 107 LEU A N 1
ATOM 880 C CA . LEU A 1 107 ? 9.552 -0.587 -14.906 1.00 95.62 107 LEU A CA 1
ATOM 881 C C . LEU A 1 107 ? 9.959 -1.903 -15.609 1.00 95.62 107 LEU A C 1
ATOM 883 O O . LEU A 1 107 ? 10.236 -2.913 -14.949 1.00 95.62 107 LEU A O 1
ATOM 887 N N . PRO A 1 108 ? 10.054 -1.916 -16.956 1.00 94.19 108 PRO A N 1
ATOM 888 C CA . PRO A 1 108 ? 10.323 -3.141 -17.713 1.00 94.19 108 PRO A CA 1
ATOM 889 C C . PRO A 1 108 ? 11.622 -3.860 -17.325 1.00 94.19 108 PRO A C 1
ATOM 891 O O . PRO A 1 108 ? 11.697 -5.088 -17.400 1.00 94.19 108 PRO A O 1
ATOM 894 N N . MET A 1 109 ? 12.654 -3.112 -16.919 1.00 91.19 109 MET A N 1
ATOM 895 C CA . MET A 1 109 ? 13.942 -3.690 -16.534 1.00 91.19 109 MET A CA 1
ATOM 896 C C . MET A 1 109 ? 13.856 -4.400 -15.179 1.00 91.19 109 MET A C 1
ATOM 898 O O . MET A 1 109 ? 14.280 -5.551 -15.070 1.00 91.19 109 MET A O 1
ATOM 902 N N . GLU A 1 110 ? 13.271 -3.763 -14.162 1.00 92.00 110 GLU A N 1
ATOM 903 C CA . GLU A 1 110 ? 13.003 -4.375 -12.858 1.00 92.00 110 GLU A CA 1
ATOM 904 C C . GLU A 1 110 ? 12.127 -5.617 -12.993 1.00 92.00 110 GLU A C 1
ATOM 906 O O . GLU A 1 110 ? 12.446 -6.652 -12.405 1.00 92.00 110 GLU A O 1
ATOM 911 N N . MET A 1 111 ? 11.067 -5.529 -13.801 1.00 91.75 111 MET A N 1
ATOM 912 C CA . MET A 1 111 ? 10.165 -6.647 -14.079 1.00 91.75 111 MET A CA 1
ATOM 913 C C . MET A 1 111 ? 10.937 -7.843 -14.652 1.00 91.75 111 MET A C 1
ATOM 915 O O . MET A 1 111 ? 10.893 -8.937 -14.092 1.00 91.75 111 MET A O 1
ATOM 919 N N . LYS A 1 112 ? 11.754 -7.615 -15.690 1.00 90.44 112 LYS A N 1
ATOM 920 C CA . LYS A 1 112 ? 12.586 -8.657 -16.309 1.00 90.44 112 LYS A CA 1
ATOM 921 C C . LYS A 1 112 ? 13.597 -9.264 -15.334 1.00 90.44 112 LYS A C 1
ATOM 923 O O . LYS A 1 112 ? 13.818 -10.474 -15.347 1.00 90.44 112 LYS A O 1
ATOM 928 N N . MET A 1 113 ? 14.229 -8.442 -14.497 1.00 90.00 113 MET A N 1
ATOM 929 C CA . MET A 1 113 ? 15.172 -8.922 -13.483 1.00 90.00 113 MET A CA 1
ATOM 930 C C . MET A 1 113 ? 14.475 -9.810 -12.446 1.00 90.00 113 MET A C 1
ATOM 932 O O . MET A 1 113 ? 15.036 -10.824 -12.027 1.00 90.00 113 MET A O 1
ATOM 936 N N . ILE A 1 114 ? 13.256 -9.443 -12.049 1.00 90.56 114 ILE A N 1
ATOM 937 C CA . ILE A 1 114 ? 12.439 -10.227 -11.122 1.00 90.56 114 ILE A CA 1
ATOM 938 C C . ILE A 1 114 ? 12.016 -11.554 -11.759 1.00 90.56 114 ILE A C 1
ATOM 940 O O . ILE A 1 114 ? 12.124 -12.588 -11.100 1.00 90.56 114 ILE A O 1
ATOM 944 N N . ASP A 1 115 ? 11.616 -11.561 -13.030 1.00 89.50 115 ASP A N 1
ATOM 945 C CA . ASP A 1 115 ? 11.233 -12.788 -13.741 1.00 89.50 115 ASP A CA 1
ATOM 946 C C . ASP A 1 115 ? 12.385 -13.796 -13.788 1.00 89.50 115 ASP A C 1
ATOM 948 O O . ASP A 1 115 ? 12.234 -14.955 -13.390 1.00 89.50 115 ASP A O 1
ATOM 952 N N . VAL A 1 116 ? 13.579 -13.326 -14.170 1.00 88.69 116 VAL A N 1
ATOM 953 C CA . VAL A 1 116 ? 14.798 -14.149 -14.191 1.00 88.69 116 VAL A CA 1
ATOM 954 C C . VAL A 1 116 ? 15.095 -14.726 -12.805 1.00 88.69 116 VAL A C 1
ATOM 956 O O . VAL A 1 116 ? 15.404 -15.912 -12.687 1.00 88.69 116 VAL A O 1
ATOM 959 N N . ALA A 1 117 ? 14.971 -13.921 -11.748 1.00 86.50 117 ALA A N 1
ATOM 960 C CA . ALA A 1 117 ? 15.245 -14.366 -10.383 1.00 86.50 117 ALA A CA 1
ATOM 961 C C . ALA A 1 117 ? 14.155 -15.289 -9.808 1.00 86.50 117 ALA A C 1
ATOM 963 O O . ALA A 1 117 ? 14.439 -16.117 -8.943 1.00 86.50 117 ALA A O 1
ATOM 964 N 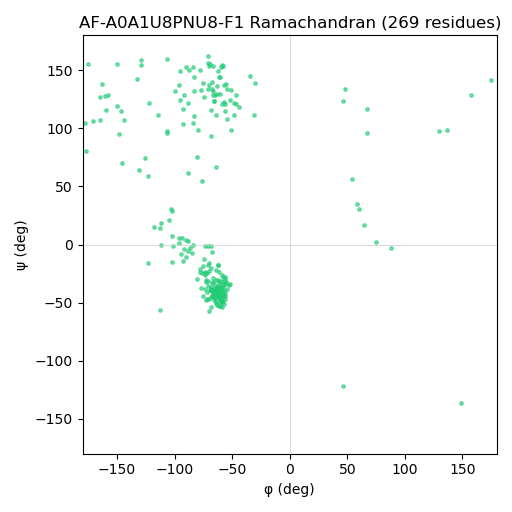N . SER A 1 118 ? 12.917 -15.172 -10.292 1.00 84.19 118 SER A N 1
ATOM 965 C CA . SER A 1 118 ? 11.779 -15.988 -9.855 1.00 84.19 118 SER A CA 1
ATOM 966 C C . SER A 1 118 ? 11.684 -17.350 -10.557 1.00 84.19 118 SER A C 1
ATOM 968 O O . SER A 1 118 ? 10.799 -18.140 -10.232 1.00 84.19 118 SER A O 1
ATOM 970 N N . VAL A 1 119 ? 12.618 -17.657 -11.474 1.00 75.62 119 VAL A N 1
ATOM 971 C CA . VAL A 1 119 ? 12.625 -18.887 -12.294 1.00 75.62 119 VAL A CA 1
ATOM 972 C C . VAL A 1 119 ? 11.329 -19.008 -13.119 1.00 75.62 119 VAL A C 1
ATOM 974 O O . VAL A 1 119 ? 10.789 -20.095 -13.317 1.00 75.62 119 VAL A O 1
ATOM 977 N N . GLY A 1 120 ? 10.787 -17.878 -13.579 1.00 73.12 120 GLY A N 1
ATOM 978 C CA . GLY A 1 120 ? 9.496 -17.822 -14.260 1.00 73.12 120 GLY A CA 1
ATOM 979 C C . GLY A 1 120 ? 8.779 -16.501 -14.012 1.00 73.12 120 GLY A C 1
ATOM 980 O O . GLY A 1 120 ? 9.391 -15.446 -14.088 1.00 73.12 120 GLY A O 1
ATOM 981 N N . ALA A 1 121 ? 7.473 -16.562 -13.746 1.00 72.56 121 ALA A N 1
ATOM 982 C CA . ALA A 1 121 ? 6.666 -15.388 -13.431 1.00 72.56 121 ALA A CA 1
ATOM 983 C C . ALA A 1 121 ? 6.459 -15.270 -11.916 1.00 72.56 121 ALA A C 1
ATOM 985 O O . ALA A 1 121 ? 6.021 -16.232 -11.273 1.00 72.56 121 ALA A O 1
ATOM 986 N N . LEU A 1 122 ? 6.684 -14.073 -11.362 1.00 73.62 122 LEU A N 1
ATOM 987 C CA . LEU A 1 122 ? 6.515 -13.777 -9.931 1.00 73.62 122 LEU A CA 1
ATOM 988 C C . LEU A 1 122 ? 5.134 -14.207 -9.396 1.00 73.62 122 LEU A C 1
ATOM 990 O O . LEU A 1 122 ? 5.009 -14.660 -8.260 1.00 73.62 122 LEU A O 1
ATOM 994 N N . VAL A 1 123 ? 4.105 -14.101 -10.236 1.00 69.88 123 VAL A N 1
ATOM 995 C CA . VAL A 1 123 ? 2.694 -14.365 -9.911 1.00 69.88 123 VAL A CA 1
ATOM 996 C C . VAL A 1 123 ? 2.387 -15.840 -9.632 1.00 69.88 123 VAL A C 1
ATOM 998 O O . VAL A 1 123 ? 1.400 -16.145 -8.966 1.00 69.88 123 VAL A O 1
ATOM 1001 N N . ASN A 1 124 ? 3.243 -16.756 -10.097 1.00 75.31 124 ASN A N 1
ATOM 1002 C CA . ASN A 1 124 ? 3.122 -18.196 -9.845 1.00 75.31 124 ASN A CA 1
ATOM 1003 C C . ASN A 1 124 ? 3.826 -18.622 -8.549 1.00 75.31 124 ASN A C 1
ATOM 1005 O O . ASN A 1 124 ? 3.766 -19.788 -8.153 1.00 75.31 124 ASN A O 1
ATOM 1009 N N . MET A 1 125 ? 4.528 -17.693 -7.899 1.00 82.00 125 MET A N 1
ATOM 1010 C CA . MET A 1 125 ? 5.262 -17.949 -6.673 1.00 82.00 125 MET A CA 1
ATOM 1011 C C . MET A 1 125 ? 4.384 -17.702 -5.442 1.00 82.00 125 MET A C 1
ATOM 1013 O O . MET A 1 125 ? 3.455 -16.896 -5.458 1.00 82.00 125 MET A O 1
ATOM 1017 N N . THR A 1 126 ? 4.684 -18.388 -4.334 1.00 85.06 126 THR A N 1
ATOM 1018 C CA . THR A 1 126 ? 3.977 -18.136 -3.074 1.00 85.06 126 THR A CA 1
ATOM 1019 C C . THR A 1 126 ? 4.196 -16.688 -2.612 1.00 85.06 126 THR A C 1
ATOM 1021 O O . THR A 1 126 ? 5.309 -16.162 -2.752 1.00 85.06 126 THR A O 1
ATOM 1024 N N . PRO A 1 127 ? 3.187 -16.031 -2.004 1.00 85.75 127 PRO A N 1
ATOM 1025 C CA . PRO A 1 127 ? 3.307 -14.638 -1.574 1.00 85.75 127 PRO A CA 1
ATOM 1026 C C . PRO A 1 127 ? 4.476 -14.355 -0.625 1.00 85.75 127 PRO A C 1
ATOM 1028 O O . PRO A 1 127 ? 5.008 -13.244 -0.594 1.00 85.75 127 PRO A O 1
ATOM 1031 N N . GLN A 1 128 ? 4.869 -15.344 0.177 1.00 87.38 128 GLN A N 1
ATOM 1032 C CA . GLN A 1 128 ? 5.998 -15.257 1.101 1.00 87.38 128 GLN A CA 1
ATOM 1033 C C . GLN A 1 128 ? 7.318 -15.181 0.333 1.00 87.38 128 GLN A C 1
ATOM 1035 O O . GLN A 1 128 ? 8.059 -14.211 0.488 1.00 87.38 128 GLN A O 1
ATOM 1040 N N . ARG A 1 129 ? 7.566 -16.134 -0.576 1.00 87.25 129 ARG A N 1
ATOM 1041 C CA . ARG A 1 129 ? 8.774 -16.123 -1.409 1.00 87.25 129 ARG A CA 1
ATOM 1042 C C . ARG A 1 129 ? 8.843 -14.872 -2.283 1.00 87.25 129 ARG A C 1
ATOM 1044 O O . ARG A 1 129 ? 9.917 -14.298 -2.430 1.00 87.25 129 ARG A O 1
ATOM 1051 N N . ALA A 1 130 ? 7.713 -14.415 -2.831 1.00 90.06 130 ALA A N 1
ATOM 1052 C CA . ALA A 1 130 ? 7.665 -13.192 -3.639 1.00 90.06 130 ALA A CA 1
ATOM 1053 C C . ALA A 1 130 ? 8.110 -11.969 -2.830 1.00 90.06 130 ALA A C 1
ATOM 1055 O O . ALA A 1 130 ? 8.961 -11.201 -3.279 1.00 90.06 130 ALA A O 1
ATOM 1056 N N . ARG A 1 131 ? 7.612 -11.829 -1.595 1.00 90.38 131 ARG A N 1
ATOM 1057 C CA . ARG A 1 131 ? 8.030 -10.761 -0.676 1.00 90.38 131 ARG A CA 1
ATOM 1058 C C . ARG A 1 131 ? 9.514 -10.831 -0.323 1.00 90.38 131 ARG A C 1
ATOM 1060 O O . ARG A 1 131 ? 10.165 -9.785 -0.276 1.00 90.38 131 ARG A O 1
ATOM 1067 N N . GLU A 1 132 ? 10.046 -12.025 -0.082 1.00 91.81 132 GLU A N 1
ATOM 1068 C CA . GLU A 1 132 ? 11.468 -12.238 0.219 1.00 91.81 132 GLU A CA 1
ATOM 1069 C C . GLU A 1 132 ? 12.364 -11.864 -0.968 1.00 91.81 132 GLU A C 1
ATOM 1071 O O . GLU A 1 132 ? 13.333 -11.115 -0.799 1.00 91.81 132 GLU A O 1
ATOM 1076 N N . LEU A 1 133 ? 12.004 -12.309 -2.176 1.00 92.00 133 LEU A N 1
ATOM 1077 C CA . LEU A 1 133 ? 12.719 -11.983 -3.407 1.00 92.00 133 LEU A CA 1
ATOM 1078 C C . LEU A 1 133 ? 12.715 -10.473 -3.665 1.00 92.00 133 LEU A C 1
ATOM 1080 O O . LEU A 1 133 ? 13.783 -9.871 -3.783 1.00 92.00 133 LEU A O 1
ATOM 1084 N N . ILE A 1 134 ? 11.531 -9.849 -3.666 1.00 92.50 134 ILE A N 1
ATOM 1085 C CA . ILE A 1 134 ? 11.381 -8.398 -3.846 1.00 92.50 134 ILE A CA 1
ATOM 1086 C C . ILE A 1 134 ? 12.194 -7.647 -2.790 1.00 92.50 134 ILE A C 1
ATOM 1088 O O . ILE A 1 134 ? 12.887 -6.686 -3.112 1.00 92.50 134 ILE A O 1
ATOM 1092 N N . SER A 1 135 ? 12.146 -8.077 -1.525 1.00 92.62 135 SER A N 1
ATOM 1093 C CA . SER A 1 135 ? 12.921 -7.429 -0.465 1.00 92.62 135 SER A CA 1
ATOM 1094 C C . SER A 1 135 ? 14.425 -7.539 -0.694 1.00 92.62 135 SER A C 1
ATOM 1096 O O . SER A 1 135 ? 15.147 -6.603 -0.352 1.00 92.62 135 SER A O 1
ATOM 1098 N N . THR A 1 136 ? 14.902 -8.665 -1.215 1.00 92.19 136 THR A N 1
ATOM 1099 C CA . THR A 1 136 ? 16.324 -8.883 -1.498 1.00 92.19 136 THR A CA 1
ATOM 1100 C C . THR A 1 136 ? 16.768 -8.023 -2.676 1.00 92.19 136 THR A C 1
ATOM 1102 O O . THR A 1 136 ? 17.754 -7.297 -2.576 1.00 92.19 136 THR A O 1
ATOM 1105 N N . MET A 1 137 ? 15.993 -8.014 -3.760 1.00 92.06 137 MET A N 1
ATOM 1106 C CA . MET A 1 137 ? 16.283 -7.201 -4.941 1.00 92.06 137 MET A CA 1
ATOM 1107 C C . MET A 1 137 ? 16.208 -5.700 -4.655 1.00 92.06 137 MET A C 1
ATOM 1109 O O . MET A 1 137 ? 17.080 -4.954 -5.095 1.00 92.06 137 MET A O 1
ATOM 1113 N N . ALA A 1 138 ? 15.233 -5.259 -3.859 1.00 92.06 138 ALA A N 1
ATOM 1114 C CA . ALA A 1 138 ? 15.139 -3.878 -3.397 1.00 92.06 138 ALA A CA 1
ATOM 1115 C C . ALA A 1 138 ? 16.396 -3.465 -2.615 1.00 92.06 138 ALA A C 1
ATOM 1117 O O . ALA A 1 138 ? 17.006 -2.446 -2.931 1.00 92.06 138 ALA A O 1
ATOM 1118 N N . LYS A 1 139 ? 16.849 -4.278 -1.652 1.00 89.38 139 LYS A N 1
ATOM 1119 C CA . LYS A 1 139 ? 18.091 -4.005 -0.904 1.00 89.38 139 LYS A CA 1
ATOM 1120 C C . LYS A 1 139 ? 19.312 -3.922 -1.825 1.00 89.38 139 LYS A C 1
ATOM 1122 O O . LYS A 1 139 ? 20.104 -2.994 -1.698 1.00 89.38 139 LYS A O 1
ATOM 1127 N N . ASN A 1 140 ? 19.421 -4.828 -2.795 1.00 87.75 140 ASN A N 1
ATOM 1128 C CA . ASN A 1 140 ? 20.508 -4.795 -3.775 1.00 87.75 140 ASN A CA 1
ATOM 1129 C C . ASN A 1 140 ? 20.454 -3.520 -4.632 1.00 87.75 140 ASN A C 1
ATOM 1131 O O . ASN A 1 140 ? 21.483 -2.887 -4.848 1.00 87.75 140 ASN A O 1
ATOM 1135 N N . SER A 1 141 ? 19.263 -3.089 -5.060 1.00 85.75 141 SER A N 1
ATOM 1136 C CA . SER A 1 141 ? 19.098 -1.837 -5.816 1.00 85.75 141 SER A CA 1
ATOM 1137 C C . SER A 1 141 ? 19.514 -0.597 -5.016 1.00 85.75 141 SER A C 1
ATOM 1139 O O . SER A 1 141 ? 20.007 0.367 -5.593 1.00 85.75 141 SER A O 1
ATOM 1141 N N . GLN A 1 142 ? 19.371 -0.633 -3.686 1.00 80.69 142 GLN A N 1
ATOM 1142 C CA . GLN A 1 142 ? 19.830 0.431 -2.796 1.00 80.69 142 GLN A CA 1
ATOM 1143 C C . GLN A 1 142 ? 21.359 0.430 -2.646 1.00 80.69 142 GLN A C 1
ATOM 1145 O O . GLN A 1 142 ? 21.976 1.492 -2.591 1.00 80.69 142 GLN A O 1
ATOM 1150 N N . GLN A 1 143 ? 21.970 -0.754 -2.586 1.00 75.12 143 GLN A N 1
ATOM 1151 C CA . GLN A 1 143 ? 23.418 -0.918 -2.447 1.00 75.12 143 GLN A CA 1
ATOM 1152 C C . GLN A 1 143 ? 24.179 -0.535 -3.724 1.00 75.12 143 GLN A C 1
ATOM 1154 O O . GLN A 1 143 ? 25.265 0.030 -3.643 1.00 75.12 143 GLN A O 1
ATOM 1159 N N . TYR A 1 144 ? 23.594 -0.820 -4.888 1.00 65.75 144 TYR A N 1
ATOM 1160 C CA . TYR A 1 144 ? 24.117 -0.449 -6.204 1.00 65.75 144 TYR A CA 1
ATOM 1161 C C . TYR A 1 144 ? 23.385 0.752 -6.793 1.00 65.75 144 TYR A C 1
ATOM 1163 O O . TYR A 1 144 ? 23.318 0.887 -8.018 1.00 65.75 144 TYR A O 1
ATOM 1171 N N . ARG A 1 145 ? 22.858 1.652 -5.948 1.00 62.03 145 ARG A N 1
ATOM 1172 C CA . ARG A 1 145 ? 22.580 2.998 -6.446 1.00 62.03 145 ARG A CA 1
ATOM 1173 C C . ARG A 1 145 ? 23.881 3.457 -7.081 1.00 62.03 145 ARG A C 1
ATOM 1175 O O . ARG A 1 145 ? 24.910 3.377 -6.402 1.00 62.03 145 ARG A O 1
ATOM 1182 N N . PRO A 1 146 ? 23.881 3.868 -8.363 1.00 54.84 146 PRO A N 1
ATOM 1183 C CA . PRO A 1 146 ? 25.023 4.588 -8.873 1.00 54.84 146 PRO A CA 1
ATOM 1184 C C . PRO A 1 146 ? 25.276 5.642 -7.813 1.00 54.84 146 PRO A C 1
ATOM 1186 O O . PRO A 1 146 ? 24.347 6.377 -7.461 1.00 54.84 146 PRO A O 1
ATOM 1189 N N . ASN A 1 147 ? 26.476 5.659 -7.228 1.00 49.38 147 ASN A N 1
ATOM 1190 C CA . ASN A 1 147 ? 26.910 6.883 -6.602 1.00 49.38 147 ASN A CA 1
ATOM 1191 C C . ASN A 1 147 ? 26.626 7.910 -7.689 1.00 49.38 147 ASN A C 1
ATOM 1193 O O . ASN A 1 147 ? 27.260 7.895 -8.745 1.00 49.38 147 ASN A O 1
ATOM 1197 N N . SER A 1 148 ? 25.657 8.782 -7.456 1.00 52.50 148 SER A N 1
ATOM 1198 C CA . SER A 1 148 ? 25.737 10.110 -8.000 1.00 52.50 148 SER A CA 1
ATOM 1199 C C . SER A 1 148 ? 26.961 10.727 -7.319 1.00 52.50 148 SER A C 1
ATOM 1201 O O . SER A 1 148 ? 26.844 11.643 -6.512 1.00 52.50 148 SER A O 1
ATOM 1203 N N . GLU A 1 149 ? 28.159 10.201 -7.619 1.00 40.34 149 GLU A N 1
ATOM 1204 C CA . GLU A 1 149 ? 29.265 11.088 -7.867 1.00 40.34 149 GLU A CA 1
ATOM 1205 C C . GLU A 1 149 ? 28.663 12.109 -8.814 1.00 40.34 149 GLU A C 1
ATOM 1207 O O . GLU A 1 149 ? 28.072 11.702 -9.826 1.00 40.34 149 GLU A O 1
ATOM 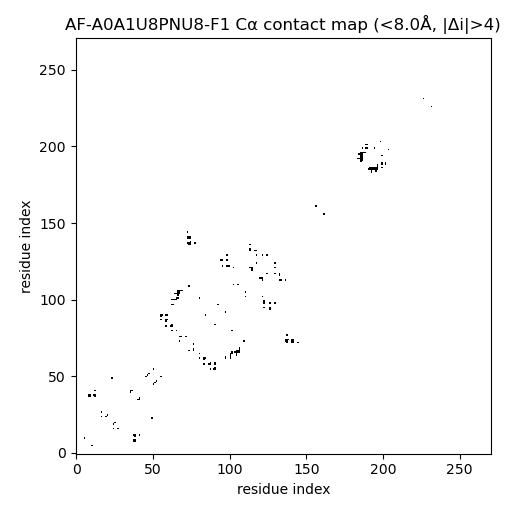1212 N N . PRO A 1 150 ? 28.667 13.398 -8.448 1.00 43.91 150 PRO A N 1
ATOM 1213 C CA . PRO A 1 150 ? 28.198 14.408 -9.360 1.00 43.91 150 PRO A CA 1
ATOM 1214 C C . PRO A 1 150 ? 29.025 14.183 -10.614 1.00 43.91 150 PRO A C 1
ATOM 1216 O O . PRO A 1 150 ? 30.239 14.404 -10.615 1.00 43.91 150 PRO A O 1
ATOM 1219 N N . THR A 1 151 ? 28.379 13.651 -11.656 1.00 43.81 151 THR A N 1
ATOM 1220 C CA . THR A 1 151 ? 28.919 13.637 -13.003 1.00 43.81 151 THR A CA 1
ATOM 1221 C C . THR A 1 151 ? 29.465 15.033 -13.144 1.00 43.81 151 THR A C 1
ATOM 1223 O O . THR A 1 151 ? 28.697 15.965 -12.902 1.00 43.81 151 THR A O 1
ATOM 1226 N N . ARG A 1 152 ? 30.781 15.195 -13.351 1.00 52.78 152 ARG A N 1
ATOM 1227 C CA . ARG A 1 152 ? 31.372 16.517 -13.561 1.00 52.78 152 ARG A CA 1
ATOM 1228 C C . ARG A 1 152 ? 30.540 17.156 -14.655 1.00 52.78 152 ARG A C 1
ATOM 1230 O O . ARG A 1 152 ? 30.660 16.808 -15.827 1.00 52.78 152 ARG A O 1
ATOM 1237 N N . GLN A 1 153 ? 29.608 17.986 -14.217 1.00 42.28 153 GLN A N 1
ATOM 1238 C CA . GLN A 1 153 ? 28.558 18.513 -15.040 1.00 42.28 153 GLN A CA 1
ATOM 1239 C C . GLN A 1 153 ? 29.287 19.611 -15.770 1.00 42.28 153 GLN A C 1
ATOM 1241 O O . GLN A 1 153 ? 29.567 20.671 -15.212 1.00 42.28 153 GLN A O 1
ATOM 1246 N N . VAL A 1 154 ? 29.710 19.320 -16.992 1.00 51.88 154 VAL A N 1
ATOM 1247 C CA . VAL A 1 154 ? 30.131 20.381 -17.884 1.0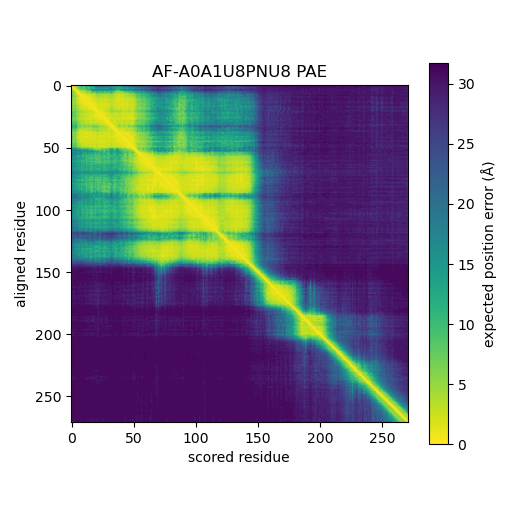0 51.88 154 VAL A CA 1
ATOM 1248 C C . VAL A 1 154 ? 28.843 21.135 -18.211 1.00 51.88 154 VAL A C 1
ATOM 1250 O O . VAL A 1 154 ? 28.070 20.730 -19.070 1.00 51.88 154 VAL A O 1
ATOM 1253 N N . ASN A 1 155 ? 28.586 22.177 -17.419 1.00 53.31 155 ASN A N 1
ATOM 1254 C CA . ASN A 1 155 ? 27.567 23.209 -17.597 1.00 53.31 155 ASN A CA 1
ATOM 1255 C C . ASN A 1 155 ? 26.122 22.724 -17.796 1.00 53.31 155 ASN A C 1
ATOM 1257 O O . ASN A 1 155 ? 25.447 23.132 -18.737 1.00 53.31 155 ASN A O 1
ATOM 1261 N N . GLY A 1 156 ? 25.603 21.935 -16.860 1.00 46.69 156 GLY A N 1
ATOM 1262 C CA . GLY A 1 156 ? 24.157 21.896 -16.665 1.00 46.69 156 GLY A CA 1
ATOM 1263 C C . GLY A 1 156 ? 23.781 23.071 -15.780 1.00 46.69 156 GLY A C 1
ATOM 1264 O O . GLY A 1 156 ? 24.188 23.147 -14.623 1.00 46.69 156 GLY A O 1
ATOM 1265 N N . VAL A 1 157 ? 23.090 24.048 -16.353 1.00 55.78 157 VAL A N 1
ATOM 1266 C CA . VAL A 1 157 ? 22.658 25.228 -15.612 1.00 55.78 157 VAL A CA 1
ATOM 1267 C C . VAL A 1 157 ? 21.680 24.767 -14.532 1.00 55.78 157 VAL A C 1
ATOM 1269 O O . VAL A 1 157 ? 20.592 24.288 -14.840 1.00 55.78 157 VAL A O 1
ATOM 1272 N N . ASN A 1 158 ? 22.099 24.865 -13.270 1.00 57.91 158 ASN A N 1
ATOM 1273 C CA . ASN A 1 158 ? 21.246 24.611 -12.114 1.00 57.91 158 ASN A CA 1
ATOM 1274 C C . ASN A 1 158 ? 20.026 25.537 -12.221 1.00 57.91 158 ASN A C 1
ATOM 1276 O O . ASN A 1 158 ? 20.199 26.756 -12.285 1.00 57.91 158 ASN A O 1
ATOM 1280 N N . VAL A 1 159 ? 18.817 24.976 -12.266 1.00 59.66 159 VAL A N 1
ATOM 1281 C CA . VAL A 1 159 ? 17.570 25.747 -12.432 1.00 59.66 1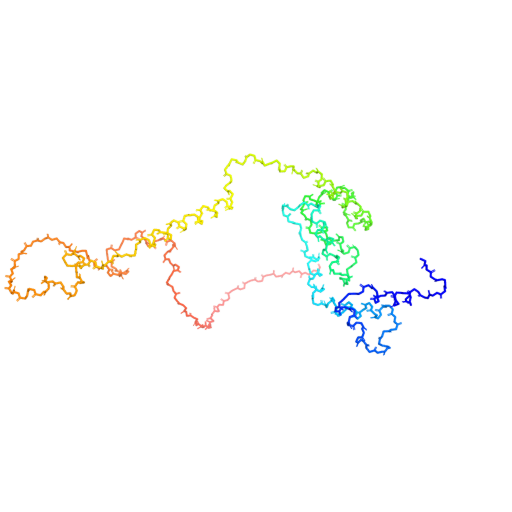59 VAL A CA 1
ATOM 1282 C C . VAL A 1 159 ? 17.428 26.786 -11.314 1.00 59.66 159 VAL A C 1
ATOM 1284 O O . VAL A 1 159 ? 17.121 27.936 -11.599 1.00 59.66 159 VAL A O 1
ATOM 1287 N N . SER A 1 160 ? 17.845 26.444 -10.091 1.00 65.50 160 SER A N 1
ATOM 1288 C CA . SER A 1 160 ? 17.922 27.374 -8.955 1.00 65.50 160 SER A CA 1
ATOM 1289 C C . SER A 1 160 ? 18.908 28.528 -9.170 1.00 65.50 160 SER A C 1
ATOM 1291 O O . SER A 1 160 ? 18.645 29.662 -8.798 1.00 65.50 160 SER A O 1
ATOM 1293 N N . THR A 1 161 ? 20.041 28.281 -9.836 1.00 67.38 161 THR A N 1
ATOM 1294 C CA . THR A 1 161 ? 21.017 29.332 -10.176 1.00 67.38 161 THR A CA 1
ATOM 1295 C C . THR A 1 161 ? 20.520 30.226 -11.316 1.00 67.38 161 THR A C 1
ATOM 1297 O O . THR A 1 161 ? 20.975 31.362 -11.450 1.00 67.38 161 THR A O 1
ATOM 1300 N N . LEU A 1 162 ? 19.613 29.724 -12.158 1.00 69.44 162 LEU A N 1
ATOM 1301 C CA . LEU A 1 162 ? 18.915 30.502 -13.183 1.00 69.44 162 LEU A CA 1
ATOM 1302 C C . LEU A 1 162 ? 17.827 31.377 -12.558 1.00 69.44 162 LEU A C 1
ATOM 1304 O O . LEU A 1 162 ? 17.765 32.557 -12.890 1.00 69.44 162 LEU A O 1
ATOM 1308 N N . GLU A 1 163 ? 17.047 30.827 -11.627 1.00 73.19 163 GLU A N 1
ATOM 1309 C CA . GLU A 1 163 ? 16.044 31.546 -10.831 1.00 73.19 163 GLU A CA 1
ATOM 1310 C C . GLU A 1 163 ? 16.700 32.675 -10.021 1.00 73.19 163 GLU A C 1
ATOM 1312 O O . GLU A 1 163 ? 16.340 33.835 -10.201 1.00 73.19 163 GLU A O 1
ATOM 1317 N N . ASP A 1 164 ? 17.788 32.392 -9.293 1.00 76.31 164 ASP A N 1
ATOM 1318 C CA . ASP A 1 164 ? 18.557 33.408 -8.555 1.00 76.31 164 ASP A CA 1
ATOM 1319 C C . ASP A 1 164 ? 19.094 34.531 -9.462 1.00 76.31 164 ASP A C 1
ATOM 1321 O O . ASP A 1 164 ? 19.235 35.690 -9.052 1.00 76.31 164 ASP A O 1
ATOM 1325 N N . LYS A 1 165 ? 19.470 34.193 -10.703 1.00 80.88 165 LYS A N 1
ATOM 1326 C CA . LYS A 1 165 ? 19.957 35.168 -11.690 1.00 80.88 165 LYS A CA 1
ATOM 1327 C C . LYS A 1 165 ? 18.815 35.976 -12.299 1.00 80.88 165 LYS A C 1
ATOM 1329 O O . LYS A 1 165 ? 19.004 37.172 -12.523 1.00 80.88 165 LYS A O 1
ATOM 1334 N N . LEU A 1 166 ? 17.662 35.356 -12.545 1.00 82.75 166 LEU A N 1
ATOM 1335 C CA . LEU A 1 166 ? 16.444 36.016 -13.012 1.00 82.75 166 LEU A CA 1
ATOM 1336 C C . LEU A 1 166 ? 15.899 36.978 -11.959 1.00 82.75 166 LEU A C 1
ATOM 1338 O O . LEU A 1 166 ? 15.574 38.110 -12.307 1.00 82.75 166 LEU A O 1
ATOM 1342 N N . ASP A 1 167 ? 15.901 36.598 -10.685 1.00 80.19 167 ASP A N 1
ATOM 1343 C CA . ASP A 1 167 ? 15.484 37.472 -9.587 1.00 80.19 167 ASP A CA 1
ATOM 1344 C C . ASP A 1 167 ? 16.418 38.677 -9.450 1.00 80.19 167 ASP A C 1
ATOM 1346 O O . ASP A 1 167 ? 15.970 39.818 -9.309 1.00 80.19 167 ASP A O 1
ATOM 1350 N N . LYS A 1 168 ? 17.735 38.471 -9.581 1.00 84.88 168 LYS A N 1
ATOM 1351 C CA . LYS A 1 168 ? 18.708 39.578 -9.592 1.00 84.88 168 LYS A CA 1
ATOM 1352 C C . LYS A 1 168 ? 18.499 40.520 -10.777 1.00 84.88 168 LYS A C 1
ATOM 1354 O O . LYS A 1 168 ? 18.535 41.733 -10.590 1.00 84.88 168 LYS A O 1
ATOM 1359 N N . LEU A 1 169 ? 18.256 39.988 -11.975 1.00 83.62 169 LEU A N 1
ATOM 1360 C CA . LEU A 1 169 ? 17.966 40.794 -13.166 1.00 83.62 169 LEU A CA 1
ATOM 1361 C C . LEU A 1 169 ? 16.653 41.564 -13.023 1.00 83.62 169 LEU A C 1
ATOM 1363 O O . LEU A 1 169 ? 16.612 42.757 -13.315 1.00 83.62 169 LEU A O 1
ATOM 1367 N N . THR A 1 170 ? 15.612 40.908 -12.517 1.00 82.81 170 THR A N 1
ATOM 1368 C CA . THR A 1 170 ? 14.297 41.508 -12.272 1.00 82.81 170 THR A CA 1
ATOM 1369 C C . THR A 1 170 ? 14.419 42.659 -11.278 1.00 82.81 170 THR A C 1
ATOM 1371 O O . THR A 1 170 ? 13.924 43.749 -11.546 1.00 82.81 170 THR A O 1
ATOM 1374 N N . ASN A 1 171 ? 15.184 42.483 -10.199 1.00 82.62 171 ASN A N 1
ATOM 1375 C CA . ASN A 1 171 ? 15.443 43.537 -9.217 1.00 82.62 171 ASN A CA 1
ATOM 1376 C C . ASN A 1 171 ? 16.251 44.713 -9.791 1.00 82.62 171 ASN A C 1
ATOM 1378 O O . ASN A 1 171 ? 15.948 45.866 -9.481 1.00 82.62 171 ASN A O 1
ATOM 1382 N N . VAL A 1 172 ? 17.241 44.462 -10.657 1.00 84.88 172 VAL A N 1
ATOM 1383 C CA . VAL A 1 172 ? 17.978 45.535 -11.354 1.00 84.88 172 VAL A CA 1
ATOM 1384 C C . VAL A 1 172 ? 17.059 46.313 -12.302 1.00 84.88 172 VAL A C 1
ATOM 1386 O O . VAL A 1 172 ? 17.082 47.543 -12.298 1.00 84.88 172 VAL A O 1
ATOM 1389 N N . VAL A 1 173 ? 16.208 45.628 -13.073 1.00 80.75 173 VAL A N 1
ATOM 1390 C CA . VAL A 1 173 ? 15.238 46.278 -13.972 1.00 80.75 173 VAL A CA 1
ATOM 1391 C C . VAL A 1 173 ? 14.214 47.086 -13.176 1.00 80.75 173 VAL A C 1
ATOM 1393 O O . VAL A 1 173 ? 13.962 48.242 -13.511 1.00 80.75 173 VAL A O 1
ATOM 1396 N N . GLN A 1 174 ? 13.685 46.533 -12.083 1.00 74.88 174 GLN A N 1
ATOM 1397 C CA . GLN A 1 174 ? 12.778 47.244 -11.183 1.00 74.88 174 GLN A CA 1
ATOM 1398 C C . GLN A 1 174 ? 13.446 48.501 -10.604 1.00 74.88 174 GLN A C 1
ATOM 1400 O O . GLN A 1 174 ? 12.818 49.556 -10.554 1.00 74.88 174 GLN A O 1
ATOM 1405 N N . SER A 1 175 ? 14.734 48.413 -10.248 1.00 72.81 175 SER A N 1
ATOM 1406 C CA . SER A 1 175 ? 15.507 49.536 -9.699 1.00 72.81 175 SER A CA 1
ATOM 1407 C C . SER A 1 175 ? 15.717 50.654 -10.730 1.00 72.81 175 SER A C 1
ATOM 1409 O O . SER A 1 175 ? 15.513 51.829 -10.420 1.00 72.81 175 SER A O 1
ATOM 1411 N N . LEU A 1 176 ? 16.017 50.300 -11.985 1.00 69.75 176 LEU A N 1
ATOM 1412 C CA . LEU A 1 176 ? 16.140 51.248 -13.105 1.00 69.75 176 LEU A CA 1
ATOM 1413 C C . LEU A 1 176 ? 14.804 51.916 -13.470 1.00 69.75 176 LEU A C 1
ATOM 1415 O O . LEU A 1 176 ? 14.774 53.073 -13.894 1.00 69.75 176 LEU A O 1
ATOM 1419 N N . LEU A 1 177 ? 13.687 51.202 -13.301 1.00 63.75 177 LEU A N 1
ATOM 1420 C CA . LEU A 1 177 ? 12.343 51.755 -13.482 1.00 63.75 177 LEU A CA 1
ATOM 1421 C C . LEU A 1 177 ? 11.960 52.699 -12.334 1.00 63.75 177 LEU A C 1
ATOM 1423 O O . LEU A 1 177 ? 11.274 53.693 -12.571 1.00 63.75 177 LEU A O 1
ATOM 1427 N N . THR A 1 178 ? 12.436 52.442 -11.112 1.00 59.44 178 THR A N 1
ATOM 1428 C CA . THR A 1 178 ? 12.221 53.337 -9.965 1.00 59.44 178 THR A CA 1
ATOM 1429 C C . THR A 1 178 ? 13.122 54.576 -9.959 1.00 59.44 178 THR A C 1
ATOM 1431 O O . THR A 1 178 ? 12.713 55.591 -9.400 1.00 59.44 178 THR A O 1
ATOM 1434 N N . GLU A 1 179 ? 14.284 54.553 -10.627 1.00 54.44 179 GLU A N 1
ATOM 1435 C CA . GLU A 1 179 ? 15.140 55.744 -10.803 1.00 54.44 179 GLU A CA 1
ATOM 1436 C C . GLU A 1 179 ? 14.604 56.741 -11.849 1.00 54.44 179 GLU A C 1
ATOM 1438 O O . GLU A 1 179 ? 14.931 57.926 -11.800 1.00 54.44 179 GLU A O 1
ATOM 1443 N N . LYS A 1 180 ? 13.700 56.333 -12.752 1.00 52.91 180 LYS A N 1
ATOM 1444 C CA . LYS A 1 180 ? 12.988 57.256 -13.658 1.00 52.91 180 LYS A CA 1
ATOM 1445 C C . LYS A 1 180 ? 11.705 57.793 -13.025 1.00 52.91 180 LYS A C 1
ATOM 1447 O O . LYS A 1 180 ? 10.608 57.620 -13.552 1.00 52.91 180 LYS A O 1
ATOM 1452 N N . LYS A 1 181 ? 11.837 58.502 -11.905 1.00 52.91 181 LYS A N 1
ATOM 1453 C CA . LYS A 1 181 ? 10.721 59.240 -11.296 1.00 52.91 181 LYS A CA 1
ATOM 1454 C C . LYS A 1 181 ? 11.024 60.727 -11.130 1.00 52.91 181 LYS A C 1
ATOM 1456 O O . LYS A 1 181 ? 10.943 61.258 -10.037 1.00 52.91 181 LYS A O 1
ATOM 1461 N N . SER A 1 182 ? 11.316 61.387 -12.251 1.00 56.12 182 SER A N 1
ATOM 1462 C CA . SER A 1 182 ? 10.946 62.787 -12.517 1.00 56.12 182 SER A CA 1
ATOM 1463 C C . SER A 1 182 ? 11.389 63.172 -13.932 1.00 56.12 182 SER A C 1
ATOM 1465 O O . SER A 1 182 ? 12.430 63.794 -14.125 1.00 56.12 182 SER A O 1
ATOM 1467 N N . LEU A 1 183 ? 10.616 62.791 -14.946 1.00 53.31 183 LEU A N 1
ATOM 1468 C CA . LEU A 1 183 ? 10.637 63.533 -16.204 1.00 53.31 183 LEU A CA 1
ATOM 1469 C C . LEU A 1 183 ? 9.334 64.314 -16.244 1.00 53.31 183 LEU A C 1
ATOM 1471 O O . LEU A 1 183 ? 8.281 63.769 -16.570 1.00 53.31 183 LEU A O 1
ATOM 1475 N N . THR A 1 184 ? 9.409 65.582 -15.849 1.00 57.34 184 THR A N 1
ATOM 1476 C CA . THR A 1 184 ? 8.439 66.593 -16.272 1.00 57.34 184 THR A CA 1
ATOM 1477 C C . THR A 1 184 ? 8.270 66.425 -17.785 1.00 57.34 184 THR A C 1
ATOM 1479 O O . THR A 1 184 ? 9.291 66.314 -18.473 1.00 57.34 184 THR A O 1
ATOM 1482 N N . PRO A 1 185 ? 7.044 66.302 -18.323 1.00 65.31 185 PRO A N 1
ATOM 1483 C CA . PRO A 1 185 ? 6.877 66.110 -19.754 1.00 65.31 185 PRO A CA 1
ATOM 1484 C C . PRO A 1 185 ? 7.518 67.296 -20.473 1.00 65.31 185 PRO A C 1
ATOM 1486 O O . PRO A 1 185 ? 7.166 68.446 -20.224 1.00 65.31 185 PRO A O 1
ATOM 1489 N N . LEU A 1 186 ? 8.497 66.994 -21.324 1.00 71.19 186 LEU A N 1
ATOM 1490 C CA . LEU A 1 186 ? 9.071 67.947 -22.261 1.00 71.19 186 LEU A CA 1
ATOM 1491 C C . LEU A 1 186 ? 7.940 68.617 -23.034 1.00 71.19 186 LEU A C 1
ATOM 1493 O O . LEU A 1 186 ? 7.059 67.929 -23.558 1.00 71.19 186 LEU A O 1
ATOM 1497 N N . CYS A 1 187 ? 7.991 69.939 -23.153 1.00 78.75 187 CYS A N 1
ATOM 1498 C CA . CYS A 1 187 ? 7.149 70.622 -24.114 1.00 78.75 187 CYS A CA 1
ATOM 1499 C C . CYS A 1 187 ? 7.435 70.044 -25.506 1.00 78.75 187 CYS A C 1
ATOM 1501 O O . CYS A 1 187 ? 8.565 70.103 -25.991 1.00 78.75 187 CYS A O 1
ATOM 1503 N N . GLY A 1 188 ? 6.407 69.526 -26.173 1.00 69.81 188 GLY A N 1
ATOM 1504 C CA . GLY A 1 188 ? 6.530 68.925 -27.503 1.00 69.81 188 GLY A CA 1
ATOM 1505 C C . GLY A 1 188 ? 6.860 69.915 -28.628 1.00 69.81 188 GLY A C 1
ATOM 1506 O O . GLY A 1 188 ? 6.967 69.492 -29.772 1.00 69.81 188 GLY A O 1
ATOM 1507 N N . ILE A 1 189 ? 6.985 71.214 -28.323 1.00 76.88 189 ILE A N 1
ATOM 1508 C CA . ILE A 1 189 ? 7.165 72.295 -29.307 1.00 76.88 189 ILE A CA 1
ATOM 1509 C C . ILE A 1 189 ? 8.548 72.932 -29.186 1.00 76.88 189 ILE A C 1
ATOM 1511 O O . ILE A 1 189 ? 9.298 72.961 -30.154 1.00 76.88 189 ILE A O 1
ATOM 1515 N N . CYS A 1 190 ? 8.906 73.433 -28.002 1.00 82.12 190 CYS A N 1
ATOM 1516 C CA . CYS A 1 190 ? 10.224 74.025 -27.756 1.00 82.12 190 CYS A CA 1
ATOM 1517 C C . CYS A 1 190 ? 11.223 73.029 -27.163 1.00 82.12 190 CYS A C 1
ATOM 1519 O O . CYS A 1 190 ? 12.411 73.334 -27.083 1.00 82.12 190 CYS A O 1
ATOM 1521 N N . THR A 1 191 ? 10.783 71.823 -26.787 1.00 75.94 191 THR A N 1
ATOM 1522 C CA . THR A 1 191 ? 11.667 70.789 -26.230 1.00 75.94 191 THR A CA 1
ATOM 1523 C C . THR A 1 191 ? 12.358 71.250 -24.935 1.00 75.94 191 THR A C 1
ATOM 1525 O O . THR A 1 191 ? 13.457 70.801 -24.615 1.00 75.94 191 THR A O 1
ATOM 1528 N N . THR A 1 192 ? 11.704 72.122 -24.155 1.00 69.19 192 THR A N 1
ATOM 1529 C CA . THR A 1 192 ? 12.141 72.527 -22.807 1.00 69.19 192 THR A CA 1
ATOM 1530 C C . THR A 1 192 ? 11.264 71.892 -21.724 1.00 69.19 192 THR A C 1
ATOM 1532 O O . THR A 1 192 ? 10.146 71.446 -21.984 1.00 69.19 192 THR A O 1
ATOM 1535 N N . PHE A 1 193 ? 11.783 71.826 -20.496 1.00 75.12 193 PHE A N 1
ATOM 1536 C CA . PHE A 1 193 ? 11.097 71.240 -19.335 1.00 75.12 193 PHE A CA 1
ATOM 1537 C C . PHE A 1 193 ? 10.368 72.279 -18.466 1.00 75.12 193 PHE A C 1
ATOM 1539 O O . PHE A 1 193 ? 9.826 71.928 -17.421 1.00 75.12 193 PHE A O 1
ATOM 1546 N N . GLU A 1 194 ? 10.400 73.557 -18.856 1.00 68.81 194 GLU A N 1
ATOM 1547 C CA . GLU A 1 194 ? 9.928 74.669 -18.018 1.00 68.81 194 GLU A CA 1
ATOM 1548 C C . GLU A 1 194 ? 8.400 74.781 -17.969 1.00 68.81 194 GLU A C 1
ATOM 1550 O O . GLU A 1 194 ? 7.850 75.299 -17.000 1.00 68.81 194 GLU A O 1
ATOM 1555 N N . HIS A 1 195 ? 7.704 74.277 -18.988 1.00 72.38 195 HIS A N 1
ATOM 1556 C CA . HIS A 1 195 ? 6.250 74.325 -19.086 1.00 72.38 195 HIS A CA 1
ATOM 1557 C C . HIS A 1 195 ? 5.714 73.114 -19.874 1.00 72.38 195 HIS A C 1
ATOM 1559 O O . HIS A 1 195 ? 6.426 72.553 -20.712 1.00 72.38 195 HIS A O 1
ATOM 1565 N N . PRO A 1 196 ? 4.451 72.711 -19.660 1.00 75.56 196 PRO A N 1
ATOM 1566 C CA . PRO A 1 196 ? 3.784 71.743 -20.522 1.00 75.56 196 PRO A CA 1
ATOM 1567 C C . PRO A 1 196 ? 3.455 72.355 -21.900 1.00 75.56 196 PRO A C 1
ATOM 1569 O O . PRO A 1 196 ? 3.514 73.572 -22.105 1.00 75.56 196 PRO A O 1
ATOM 1572 N N . THR A 1 197 ? 3.184 71.500 -22.888 1.00 77.81 197 THR A N 1
ATOM 1573 C CA . THR A 1 197 ? 3.063 71.883 -24.310 1.00 77.81 197 THR A CA 1
ATOM 1574 C C . THR A 1 197 ? 1.935 72.883 -24.592 1.00 77.81 197 THR A C 1
ATOM 1576 O O . THR A 1 197 ? 2.063 73.726 -25.475 1.00 77.81 197 THR A O 1
ATOM 1579 N N . ASP A 1 198 ? 0.852 72.812 -23.827 1.00 70.62 198 ASP A N 1
ATOM 1580 C CA . ASP A 1 198 ? -0.360 73.635 -23.916 1.00 70.62 198 ASP A CA 1
ATOM 1581 C C . ASP A 1 198 ? -0.165 75.093 -23.474 1.00 70.62 198 ASP A C 1
ATOM 1583 O O . ASP A 1 198 ? -0.960 75.956 -23.838 1.00 70.62 198 ASP A O 1
ATOM 1587 N N . LEU A 1 199 ? 0.915 75.385 -22.747 1.00 72.88 199 LEU A N 1
ATOM 1588 C CA . LEU A 1 199 ? 1.278 76.735 -22.306 1.00 72.88 199 LEU A CA 1
ATOM 1589 C C . LEU A 1 199 ? 2.549 77.247 -22.996 1.00 72.88 199 LEU A C 1
ATOM 1591 O O . LEU A 1 199 ? 3.197 78.172 -22.505 1.00 72.88 199 LEU A O 1
ATOM 1595 N N . CYS A 1 200 ? 2.934 76.641 -24.125 1.00 79.19 200 CYS A N 1
ATOM 1596 C CA . CYS A 1 200 ? 4.158 77.015 -24.816 1.00 79.19 200 CYS A CA 1
ATOM 1597 C C . CYS A 1 200 ? 4.065 78.443 -25.378 1.00 79.19 200 CYS A C 1
ATOM 1599 O O . CYS A 1 200 ? 3.192 78.703 -26.207 1.00 79.19 200 CYS A O 1
ATOM 1601 N N . PRO A 1 201 ? 4.994 79.353 -25.021 1.00 74.19 201 PRO A N 1
ATOM 1602 C CA . PRO A 1 201 ? 4.995 80.727 -25.527 1.00 74.19 201 PRO A CA 1
ATOM 1603 C C . PRO A 1 201 ? 5.027 80.814 -27.059 1.00 74.19 201 PRO A C 1
ATOM 1605 O O . PRO A 1 201 ? 4.472 81.747 -27.624 1.00 74.19 201 PRO A O 1
ATOM 1608 N N . ILE A 1 202 ? 5.600 79.803 -27.729 1.00 70.06 202 ILE A N 1
ATOM 1609 C CA . ILE A 1 202 ? 5.647 79.691 -29.197 1.00 70.06 202 ILE A CA 1
ATOM 1610 C C . ILE A 1 202 ? 4.241 79.546 -29.806 1.00 70.06 202 ILE A C 1
ATOM 1612 O O . ILE A 1 202 ? 4.009 80.011 -30.915 1.00 70.06 202 ILE A O 1
ATOM 1616 N N . LEU A 1 203 ? 3.283 78.943 -29.090 1.00 63.12 203 LEU A N 1
ATOM 1617 C CA . LEU A 1 203 ? 1.885 78.870 -29.539 1.00 63.12 203 LEU A CA 1
ATOM 1618 C C . LEU A 1 203 ? 1.116 80.173 -29.320 1.00 63.12 203 LEU A C 1
ATOM 1620 O O . LEU A 1 203 ? 0.084 80.380 -29.951 1.00 63.12 203 LEU A O 1
ATOM 1624 N N . ASN A 1 204 ? 1.588 81.029 -28.414 1.00 59.88 204 ASN A N 1
ATOM 1625 C CA . ASN A 1 204 ? 0.900 82.263 -28.056 1.00 59.88 204 ASN A CA 1
ATOM 1626 C C . ASN A 1 204 ? 1.360 83.470 -28.893 1.00 59.88 204 ASN A C 1
ATOM 1628 O O . ASN A 1 204 ? 0.779 84.549 -28.769 1.00 59.88 204 ASN A O 1
ATOM 1632 N N . ASP A 1 205 ? 2.357 83.303 -29.769 1.00 51.44 205 ASP A N 1
ATOM 1633 C CA . ASP A 1 205 ? 2.778 84.347 -30.704 1.00 51.44 205 ASP A CA 1
ATOM 1634 C C . ASP A 1 205 ? 1.837 84.388 -31.914 1.00 51.44 205 ASP A C 1
ATOM 1636 O O . ASP A 1 205 ? 2.122 83.943 -33.026 1.00 51.44 205 ASP A O 1
ATOM 1640 N N . ASN A 1 206 ? 0.654 84.946 -31.672 1.00 51.97 206 ASN A N 1
ATOM 1641 C CA . ASN A 1 206 ? -0.352 85.243 -32.680 1.00 51.97 206 ASN A CA 1
ATOM 1642 C C . ASN A 1 206 ? 0.041 86.497 -33.491 1.00 51.97 206 ASN A C 1
ATOM 1644 O O . ASN A 1 206 ? -0.722 87.459 -33.591 1.00 51.97 206 ASN A O 1
ATOM 1648 N N . SER A 1 207 ? 1.245 86.495 -34.071 1.00 44.38 207 SER A N 1
ATOM 1649 C CA . SER A 1 207 ? 1.669 87.481 -35.068 1.00 44.38 207 SER A CA 1
ATOM 1650 C C . SER A 1 207 ? 1.702 86.824 -36.444 1.00 44.38 207 SER A C 1
ATOM 1652 O O . SER A 1 207 ? 2.663 86.175 -36.842 1.00 44.38 207 SER A O 1
ATOM 1654 N N . THR A 1 208 ? 0.600 87.007 -37.167 1.00 49.28 208 THR A N 1
ATOM 1655 C CA . THR A 1 208 ? 0.438 86.809 -38.613 1.00 49.28 208 THR A CA 1
ATOM 1656 C C . THR A 1 208 ? 1.715 87.092 -39.412 1.00 49.28 208 THR A C 1
ATOM 1658 O O . THR A 1 208 ? 2.092 88.249 -39.586 1.00 49.28 208 THR A O 1
ATOM 1661 N N . ALA A 1 209 ? 2.311 86.049 -39.990 1.00 38.56 209 ALA A N 1
ATOM 1662 C CA . ALA A 1 209 ? 3.210 86.164 -41.134 1.00 38.56 209 ALA A CA 1
ATOM 1663 C C . ALA A 1 209 ? 3.085 84.910 -42.012 1.00 38.56 209 ALA A C 1
ATOM 1665 O O . ALA A 1 209 ? 3.691 83.872 -41.765 1.00 38.56 209 ALA A O 1
ATOM 1666 N N . HIS A 1 210 ? 2.237 85.020 -43.033 1.00 44.72 210 HIS A N 1
ATOM 1667 C CA . HIS A 1 210 ? 2.138 84.080 -44.144 1.00 44.72 210 HIS A CA 1
ATOM 1668 C C . HIS A 1 210 ? 3.440 84.143 -44.953 1.00 44.72 210 HIS A C 1
ATOM 1670 O O . HIS A 1 210 ? 3.809 85.224 -45.415 1.00 44.72 210 HIS A O 1
ATOM 1676 N N . VAL A 1 211 ? 4.133 83.018 -45.143 1.00 38.06 211 VAL A N 1
ATOM 1677 C CA . VAL A 1 211 ? 5.244 82.940 -46.102 1.00 38.06 211 VAL A CA 1
ATOM 1678 C C . VAL A 1 211 ? 5.260 81.575 -46.778 1.00 38.06 211 VAL A C 1
ATOM 1680 O O . VAL A 1 211 ? 5.596 80.557 -46.178 1.00 38.06 211 VAL A O 1
ATOM 1683 N N . ASP A 1 212 ? 4.862 81.592 -48.048 1.00 43.12 212 ASP A N 1
ATOM 1684 C CA . ASP A 1 212 ? 4.997 80.506 -49.007 1.00 43.12 212 ASP A CA 1
ATOM 1685 C C . ASP A 1 212 ? 6.478 80.204 -49.265 1.00 43.12 212 ASP A C 1
ATOM 1687 O O . ASP A 1 212 ? 7.246 81.100 -49.622 1.00 43.12 212 ASP A O 1
ATOM 1691 N N . ALA A 1 213 ? 6.876 78.933 -49.170 1.00 36.88 213 ALA A N 1
ATOM 1692 C CA . ALA A 1 213 ? 8.114 78.462 -49.780 1.00 36.88 213 ALA A CA 1
ATOM 1693 C C . ALA A 1 213 ? 8.013 76.986 -50.195 1.00 36.88 213 ALA A C 1
ATOM 1695 O O . ALA A 1 213 ? 7.783 76.077 -49.402 1.00 36.88 213 ALA A O 1
ATOM 1696 N N . VAL A 1 214 ? 8.183 76.804 -51.498 1.00 34.41 214 VAL A N 1
ATOM 1697 C CA . VAL A 1 214 ? 8.150 75.590 -52.310 1.00 34.41 214 VAL A CA 1
ATOM 1698 C C . VAL A 1 214 ? 9.358 74.681 -52.032 1.00 34.41 214 VAL A C 1
ATOM 1700 O O . VAL A 1 214 ? 10.487 75.159 -52.042 1.00 34.41 214 VAL A O 1
ATOM 1703 N N . GLY A 1 215 ? 9.135 73.361 -51.935 1.00 33.97 215 GLY A N 1
ATOM 1704 C CA . GLY A 1 215 ? 10.135 72.351 -52.328 1.00 33.97 215 GLY A CA 1
ATOM 1705 C C . GLY A 1 215 ? 10.472 71.235 -51.325 1.00 33.97 215 GLY A C 1
ATOM 1706 O O . GLY A 1 215 ? 11.361 71.392 -50.503 1.00 33.97 215 GLY A O 1
ATOM 1707 N N . GLY A 1 216 ? 9.839 70.067 -51.510 1.00 33.28 216 GLY A N 1
ATOM 1708 C CA . GLY A 1 216 ? 10.447 68.726 -51.409 1.00 33.28 216 GLY A CA 1
ATOM 1709 C C . GLY A 1 216 ? 10.946 68.202 -50.052 1.00 33.28 216 GLY A C 1
ATOM 1710 O O . GLY A 1 216 ? 12.100 68.401 -49.712 1.00 33.28 216 GLY A O 1
ATOM 1711 N N . PHE A 1 217 ? 10.126 67.413 -49.349 1.00 33.56 217 PHE A N 1
ATOM 1712 C CA . PHE A 1 217 ? 10.293 65.961 -49.095 1.00 33.56 217 PHE A CA 1
ATOM 1713 C C . PHE A 1 217 ? 9.185 65.485 -48.121 1.00 33.56 217 PHE A C 1
ATOM 1715 O O . PHE A 1 217 ? 8.806 66.236 -47.223 1.00 33.56 217 PHE A O 1
ATOM 1722 N N . PRO A 1 218 ? 8.607 64.277 -48.292 1.00 43.47 218 PRO A N 1
ATOM 1723 C CA . PRO A 1 218 ? 7.352 63.896 -47.646 1.00 43.47 218 PRO A CA 1
ATOM 1724 C C . PRO A 1 218 ? 7.573 63.391 -46.217 1.00 43.47 218 PRO A C 1
ATOM 1726 O O . PRO A 1 218 ? 8.400 62.509 -45.982 1.00 43.47 218 PRO A O 1
ATOM 1729 N N . GLY A 1 219 ? 6.772 63.901 -45.278 1.00 45.00 219 GLY A N 1
ATOM 1730 C CA . GLY A 1 219 ? 6.598 63.289 -43.963 1.00 45.00 219 GLY A CA 1
ATOM 1731 C C . GLY A 1 219 ? 6.073 61.845 -44.076 1.00 45.00 219 GLY A C 1
ATOM 1732 O O . GLY A 1 219 ? 5.446 61.489 -45.079 1.00 45.00 219 GLY A O 1
ATOM 1733 N N . PRO A 1 220 ? 6.344 60.982 -43.084 1.00 43.09 220 PRO A N 1
ATOM 1734 C CA . PRO A 1 220 ? 6.011 59.563 -43.164 1.00 43.09 220 PRO A CA 1
ATOM 1735 C C . PRO A 1 220 ? 4.484 59.352 -43.228 1.00 43.09 220 PRO A C 1
ATOM 1737 O O . PRO A 1 220 ? 3.765 59.882 -42.380 1.00 43.09 220 PRO A O 1
ATOM 1740 N N . PRO A 1 221 ? 3.958 58.575 -44.198 1.00 49.81 221 PRO A N 1
ATOM 1741 C CA . PRO A 1 221 ? 2.522 58.357 -44.312 1.00 49.81 221 PRO A CA 1
ATOM 1742 C C . PRO A 1 221 ? 2.039 57.342 -43.270 1.00 49.81 221 PRO A C 1
ATOM 1744 O O . PRO A 1 221 ? 2.609 56.255 -43.132 1.00 49.81 221 PRO A O 1
ATOM 1747 N N . GLN A 1 222 ? 0.941 57.670 -42.583 1.00 47.12 222 GLN A N 1
ATOM 1748 C CA . GLN A 1 222 ? 0.128 56.687 -41.869 1.00 47.12 222 GLN A CA 1
ATOM 1749 C C . GLN A 1 222 ? -0.323 55.608 -42.861 1.00 47.12 222 GLN A C 1
ATOM 1751 O O . GLN A 1 222 ? -1.061 55.887 -43.806 1.00 47.12 222 GLN A O 1
ATOM 1756 N N . ARG A 1 223 ? 0.142 54.369 -42.680 1.00 47.84 223 ARG A N 1
ATOM 1757 C CA . ARG A 1 223 ? -0.262 53.253 -43.540 1.00 47.84 223 ARG A CA 1
ATOM 1758 C C . ARG A 1 223 ? -1.576 52.662 -43.043 1.00 47.84 223 ARG A C 1
ATOM 1760 O O . ARG A 1 223 ? -1.601 51.928 -42.062 1.00 47.84 223 ARG A O 1
ATOM 1767 N N . HIS A 1 224 ? -2.654 52.978 -43.750 1.00 47.72 224 HIS A N 1
ATOM 1768 C CA . HIS A 1 224 ? -3.891 52.202 -43.732 1.00 47.72 224 HIS A CA 1
ATOM 1769 C C . HIS A 1 224 ? -3.645 50.837 -44.397 1.00 47.72 224 HIS A C 1
ATOM 1771 O O . HIS A 1 224 ? -3.002 50.767 -45.446 1.00 47.72 224 HIS A O 1
ATOM 1777 N N . TYR A 1 225 ? -4.106 49.755 -43.767 1.00 45.78 225 TYR A N 1
ATOM 1778 C CA . TYR A 1 225 ? -3.894 48.381 -44.227 1.00 45.78 225 TYR A CA 1
ATOM 1779 C C . TYR A 1 225 ? -5.078 47.947 -45.104 1.00 45.78 225 TYR A C 1
ATOM 1781 O O . TYR A 1 225 ? -6.153 47.663 -44.586 1.00 45.78 225 TYR A O 1
ATOM 1789 N N . ASP A 1 226 ? -4.885 47.924 -46.426 1.00 53.72 226 ASP A N 1
ATOM 1790 C CA . ASP A 1 226 ? -5.865 47.430 -47.405 1.00 53.72 226 ASP A CA 1
ATOM 1791 C C . ASP A 1 226 ? -5.313 46.169 -48.108 1.00 53.72 226 ASP A C 1
ATOM 1793 O O . ASP A 1 226 ? -4.346 46.269 -48.876 1.00 53.72 226 ASP A O 1
ATOM 1797 N N . PRO A 1 227 ? -5.893 44.978 -47.858 1.00 52.97 227 PRO A N 1
ATOM 1798 C CA . PRO A 1 227 ? -5.433 43.705 -48.419 1.00 52.97 227 PRO A CA 1
ATOM 1799 C C . PRO A 1 227 ? -5.608 43.537 -49.939 1.00 52.97 227 PRO A C 1
ATOM 1801 O O . PRO A 1 227 ? -5.128 42.539 -50.480 1.00 52.97 227 PRO A O 1
ATOM 1804 N N . PHE A 1 228 ? -6.265 44.468 -50.643 1.00 53.19 228 PHE A N 1
ATOM 1805 C CA . PHE A 1 228 ? -6.531 44.353 -52.089 1.00 53.19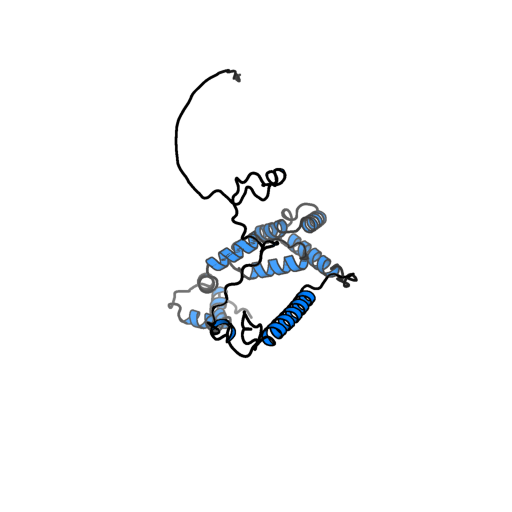 228 PHE A CA 1
ATOM 1806 C C . PHE A 1 228 ? -5.775 45.375 -52.955 1.00 53.19 228 PHE A C 1
ATOM 1808 O O . PHE A 1 228 ? -6.070 45.531 -54.140 1.00 53.19 228 PHE A O 1
ATOM 1815 N N . SER A 1 229 ? -4.761 46.044 -52.400 1.00 51.81 229 SER A N 1
ATOM 1816 C CA . SER A 1 229 ? -3.946 47.010 -53.144 1.00 51.81 229 SER A CA 1
ATOM 1817 C C . SER A 1 229 ? -2.943 46.352 -54.108 1.00 51.81 229 SER A C 1
ATOM 1819 O O . SER A 1 229 ? -2.243 45.395 -53.775 1.00 51.81 229 SER A O 1
ATOM 1821 N N . ASN A 1 230 ? -2.801 46.932 -55.303 1.00 50.12 230 ASN A N 1
ATOM 1822 C CA . ASN A 1 230 ? -1.953 46.431 -56.396 1.00 50.12 230 ASN A CA 1
ATOM 1823 C C . ASN A 1 230 ? -0.433 46.575 -56.156 1.00 50.12 230 ASN A C 1
ATOM 1825 O O . ASN A 1 230 ? 0.362 46.159 -56.995 1.00 50.12 230 ASN A O 1
ATOM 1829 N N . THR A 1 231 ? -0.008 47.155 -55.028 1.00 50.22 231 THR A N 1
ATOM 1830 C CA . THR A 1 231 ? 1.402 47.210 -54.587 1.00 50.22 231 THR A CA 1
ATOM 1831 C C . THR A 1 231 ? 1.771 46.094 -53.603 1.00 50.22 231 THR A C 1
ATOM 1833 O O . THR A 1 231 ? 2.891 46.063 -53.088 1.00 50.22 231 THR A O 1
ATOM 1836 N N . TYR A 1 232 ? 0.852 45.157 -53.349 1.00 48.81 232 TYR A N 1
ATOM 1837 C CA . TYR A 1 232 ? 1.068 44.017 -52.465 1.00 48.81 232 TYR A CA 1
ATOM 1838 C C . TYR A 1 232 ? 1.961 42.949 -53.119 1.00 48.81 232 TYR A C 1
ATOM 1840 O O . TYR A 1 232 ? 1.702 42.480 -54.227 1.00 48.81 232 TYR A O 1
ATOM 1848 N N . ASN A 1 233 ? 3.030 42.556 -52.423 1.00 51.50 233 ASN A N 1
ATOM 1849 C CA . ASN A 1 233 ? 4.017 41.599 -52.921 1.00 51.50 233 ASN A CA 1
ATOM 1850 C C . ASN A 1 233 ? 3.396 40.186 -53.034 1.00 51.50 233 ASN A C 1
ATOM 1852 O O . ASN A 1 233 ? 3.069 39.590 -52.006 1.00 51.50 233 A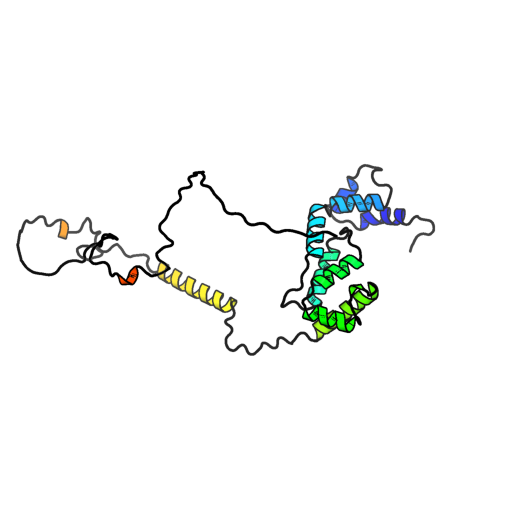SN A O 1
ATOM 1856 N N . PRO A 1 234 ? 3.267 39.595 -54.240 1.00 53.06 234 PRO A N 1
ATOM 1857 C CA . PRO A 1 234 ? 2.544 38.333 -54.428 1.00 53.06 234 PRO A CA 1
ATOM 1858 C C . PRO A 1 234 ? 3.176 37.136 -53.707 1.00 53.06 234 PRO A C 1
A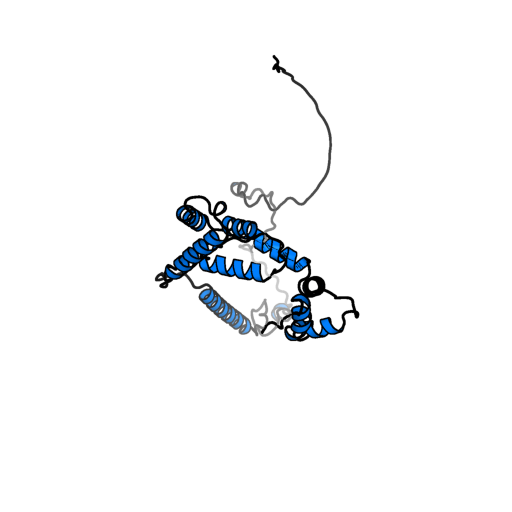TOM 1860 O O . PRO A 1 234 ? 2.484 36.165 -53.421 1.00 53.06 234 PRO A O 1
ATOM 1863 N N . ARG A 1 235 ? 4.476 37.201 -53.379 1.00 51.81 235 ARG A N 1
ATOM 1864 C CA . ARG A 1 235 ? 5.236 36.095 -52.760 1.00 51.81 235 ARG A CA 1
ATOM 1865 C C . ARG A 1 235 ? 4.918 35.845 -51.280 1.00 51.81 235 ARG A C 1
ATOM 1867 O O . ARG A 1 235 ? 5.507 34.949 -50.689 1.00 51.81 235 ARG A O 1
ATOM 1874 N N . TRP A 1 236 ? 4.034 36.642 -50.685 1.00 49.09 236 TRP A N 1
ATOM 1875 C CA . TRP A 1 236 ? 3.624 36.531 -49.280 1.00 49.09 236 TRP A CA 1
ATOM 1876 C C . TRP A 1 236 ? 2.258 35.845 -49.114 1.00 49.09 236 TRP A C 1
ATOM 1878 O O . TRP A 1 236 ? 1.821 35.629 -47.989 1.00 49.09 236 TRP A O 1
ATOM 1888 N N . LYS A 1 237 ? 1.598 35.469 -50.222 1.00 52.53 237 LYS A N 1
ATOM 1889 C CA . LYS A 1 237 ? 0.294 34.784 -50.212 1.00 52.53 237 LYS A CA 1
ATOM 1890 C C . LYS A 1 237 ? 0.358 33.313 -49.780 1.00 52.53 237 LYS A C 1
ATOM 1892 O O . LYS A 1 237 ? -0.628 32.813 -49.258 1.00 52.53 237 LYS A O 1
ATOM 1897 N N . ASP A 1 238 ? 1.504 32.653 -49.936 1.00 50.25 238 ASP A N 1
ATOM 1898 C CA . ASP A 1 238 ? 1.630 31.197 -49.746 1.00 50.25 238 ASP A CA 1
ATOM 1899 C C . ASP A 1 238 ? 2.326 30.800 -48.429 1.00 50.25 238 ASP A C 1
ATOM 1901 O O . ASP A 1 238 ? 2.866 29.700 -48.310 1.00 50.25 238 ASP A O 1
ATOM 1905 N N . HIS A 1 239 ? 2.349 31.685 -47.422 1.00 43.22 239 HIS A N 1
ATOM 1906 C CA . HIS A 1 239 ? 2.937 31.356 -46.122 1.00 43.22 239 HIS A CA 1
ATOM 1907 C C . HIS A 1 239 ? 1.889 30.704 -45.190 1.00 43.22 239 HIS A C 1
ATOM 1909 O O . HIS A 1 239 ? 0.880 31.344 -44.883 1.00 43.22 239 HIS A O 1
ATOM 1915 N N . PRO A 1 240 ? 2.110 29.473 -44.677 1.00 49.25 240 PRO A N 1
ATOM 1916 C CA . PRO A 1 240 ? 1.092 28.712 -43.934 1.00 49.25 240 PRO A CA 1
ATOM 1917 C C . PRO A 1 240 ? 0.606 29.363 -42.632 1.00 49.25 240 PRO A C 1
ATOM 1919 O O . PRO A 1 240 ? -0.438 28.993 -42.111 1.00 49.25 240 PRO A O 1
ATOM 1922 N N . THR A 1 241 ? 1.352 30.323 -42.087 1.00 46.38 241 THR A N 1
ATOM 1923 C CA . THR A 1 241 ? 1.053 30.954 -40.791 1.00 46.38 241 THR A CA 1
ATOM 1924 C C . THR A 1 241 ? 0.121 32.167 -40.869 1.00 46.38 241 THR A C 1
ATOM 1926 O O . THR A 1 241 ? -0.118 32.782 -39.838 1.00 46.38 241 THR A O 1
ATOM 1929 N N . LEU A 1 242 ? -0.404 32.535 -42.047 1.00 46.34 242 LEU A N 1
ATOM 1930 C CA . LEU A 1 242 ? -1.327 33.679 -42.198 1.00 46.34 242 LEU A CA 1
ATOM 1931 C C . LEU A 1 242 ? -2.773 33.290 -42.563 1.00 46.34 242 LEU A C 1
ATOM 1933 O O . LEU A 1 242 ? -3.623 34.167 -42.670 1.00 46.34 242 LEU A O 1
ATOM 1937 N N . ILE A 1 243 ? -3.078 31.996 -42.728 1.00 45.28 243 ILE A N 1
ATOM 1938 C CA . ILE A 1 243 ? -4.436 31.517 -43.068 1.00 45.28 243 ILE A CA 1
ATOM 1939 C C . ILE A 1 243 ? -5.267 31.168 -41.816 1.00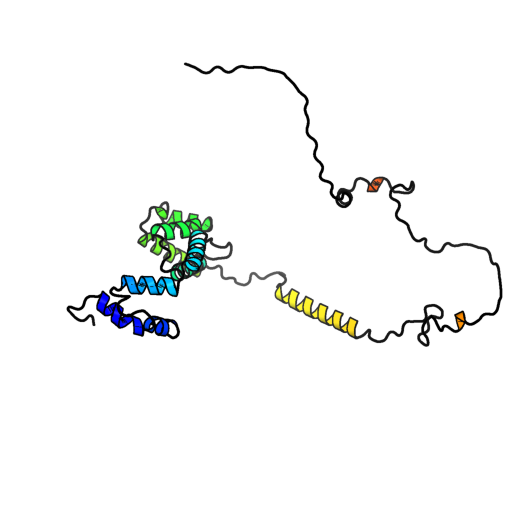 45.28 243 ILE A C 1
ATOM 1941 O O . ILE A 1 243 ? -6.487 31.069 -41.892 1.00 45.28 243 ILE A O 1
ATOM 1945 N N . THR A 1 244 ? -4.656 31.035 -40.637 1.00 39.81 244 THR A N 1
ATOM 1946 C CA . THR A 1 244 ? -5.353 30.533 -39.438 1.00 39.81 244 THR A CA 1
ATOM 1947 C C . THR A 1 244 ? -5.949 31.597 -38.515 1.00 39.81 244 THR A C 1
ATOM 1949 O O . THR A 1 244 ? -6.474 31.229 -37.471 1.00 39.81 244 THR A O 1
ATOM 1952 N N . GLU A 1 245 ? -5.918 32.886 -38.867 1.00 43.81 245 GLU A N 1
ATOM 1953 C CA . GLU A 1 245 ? -6.437 33.953 -37.985 1.00 43.81 245 GLU A CA 1
ATOM 1954 C C . GLU A 1 245 ? -7.617 34.768 -38.533 1.00 43.81 245 GLU A C 1
ATOM 1956 O O . GLU A 1 245 ? -7.967 35.796 -37.960 1.00 43.81 245 GLU A O 1
ATOM 1961 N N . LEU A 1 246 ? -8.298 34.316 -39.591 1.00 41.34 246 LEU A N 1
ATOM 1962 C CA . LEU A 1 246 ? -9.471 35.037 -40.102 1.00 41.34 246 LEU A CA 1
ATOM 1963 C C . LEU A 1 246 ? -10.562 34.123 -40.668 1.00 41.34 246 LEU A C 1
ATOM 1965 O O . LEU A 1 246 ? -10.806 34.176 -41.866 1.00 41.34 246 LEU A O 1
ATOM 1969 N N . ILE A 1 247 ? -11.274 33.364 -39.825 1.00 32.78 247 ILE A N 1
ATOM 1970 C CA . ILE A 1 247 ? -12.720 33.112 -40.021 1.00 32.78 247 ILE A CA 1
ATOM 1971 C C . ILE A 1 247 ? -13.403 32.997 -38.639 1.00 32.78 247 ILE A C 1
ATOM 1973 O O . ILE A 1 247 ? -13.101 32.053 -37.909 1.00 32.78 247 ILE A O 1
ATOM 1977 N N . PRO A 1 248 ? -14.320 33.915 -38.268 1.00 35.56 248 PRO A N 1
ATOM 1978 C CA . PRO A 1 248 ? -15.230 33.736 -37.140 1.00 35.56 248 PRO A CA 1
ATOM 1979 C C . PRO A 1 248 ? -16.397 32.802 -37.500 1.00 35.56 248 PRO A C 1
ATOM 1981 O O . PRO A 1 248 ? -16.833 32.753 -38.650 1.00 35.56 248 PRO A O 1
ATOM 1984 N N . ASP A 1 249 ? -16.890 32.096 -36.482 1.00 35.81 249 ASP A N 1
ATOM 1985 C CA . ASP A 1 249 ? -18.049 31.193 -36.444 1.00 35.81 249 ASP A CA 1
ATOM 1986 C C . ASP A 1 249 ? -19.200 31.524 -37.409 1.00 35.81 249 ASP A C 1
ATOM 1988 O O . ASP A 1 249 ? -19.628 32.671 -37.471 1.00 35.81 249 ASP A O 1
ATOM 1992 N N . ILE A 1 250 ? -19.792 30.492 -38.033 1.00 32.81 250 ILE A N 1
ATOM 1993 C CA . ILE A 1 250 ? -21.253 30.323 -38.182 1.00 32.81 250 ILE A CA 1
ATOM 1994 C C . ILE A 1 250 ? -21.569 28.841 -38.464 1.00 32.81 250 ILE A C 1
ATOM 1996 O O . ILE A 1 250 ? -21.227 28.265 -39.496 1.00 32.81 250 ILE A O 1
ATOM 2000 N N . ILE A 1 251 ? -22.278 28.242 -37.510 1.00 35.78 251 ILE A N 1
ATOM 2001 C CA . ILE A 1 251 ? -23.083 27.028 -37.647 1.00 35.78 251 ILE A CA 1
ATOM 2002 C C . ILE A 1 251 ? -24.263 27.350 -38.570 1.00 35.78 251 ILE A C 1
ATOM 2004 O O . ILE A 1 251 ? -25.007 28.272 -38.259 1.00 35.78 251 ILE A O 1
ATOM 2008 N N . HIS A 1 252 ? -24.517 26.560 -39.619 1.00 32.72 252 HIS A N 1
ATOM 2009 C CA . HIS A 1 252 ? -25.893 26.294 -40.055 1.00 32.72 252 HIS A CA 1
ATOM 2010 C C . HIS A 1 252 ? -26.025 25.008 -40.884 1.00 32.72 252 HIS A C 1
ATOM 2012 O O . HIS A 1 252 ? -25.333 24.778 -41.870 1.00 32.72 252 HIS A O 1
ATOM 2018 N N . HIS A 1 253 ? -26.980 24.190 -40.440 1.00 31.58 253 HIS A N 1
ATOM 2019 C CA . HIS A 1 253 ? -27.638 23.086 -41.130 1.00 31.58 253 HIS A CA 1
ATOM 2020 C C . HIS A 1 253 ? -27.847 23.284 -42.639 1.00 31.58 253 HIS A C 1
ATOM 2022 O O . HIS A 1 253 ? -28.304 24.342 -43.060 1.00 31.58 253 HIS A O 1
ATOM 2028 N N . THR A 1 254 ? -27.752 22.195 -43.410 1.00 32.16 254 THR A N 1
ATOM 2029 C CA . THR A 1 254 ? -28.859 21.743 -44.281 1.00 32.16 254 THR A CA 1
ATOM 2030 C C . THR A 1 254 ? -28.663 20.301 -44.764 1.00 32.16 254 THR A C 1
ATOM 2032 O O . THR A 1 254 ? -27.635 19.929 -45.314 1.00 32.16 254 THR A O 1
ATOM 2035 N N . ASN A 1 255 ? -29.699 19.490 -44.530 1.00 29.20 255 ASN A N 1
ATOM 2036 C CA . ASN A 1 255 ? -29.978 18.219 -45.199 1.00 29.20 255 ASN A CA 1
ATOM 2037 C C . ASN A 1 255 ? -30.169 18.422 -46.712 1.00 29.20 255 ASN A C 1
ATOM 2039 O O . ASN A 1 255 ? -30.870 19.361 -47.084 1.00 29.20 255 ASN A O 1
ATOM 2043 N N . ARG A 1 256 ? -29.722 17.466 -47.537 1.00 29.69 256 ARG A N 1
ATOM 2044 C CA . ARG A 1 256 ? -30.571 16.583 -48.379 1.00 29.69 256 ARG A CA 1
ATOM 2045 C C . ARG A 1 256 ? -29.810 16.006 -49.577 1.00 29.69 256 ARG A C 1
ATOM 2047 O O . ARG A 1 256 ? -29.246 16.745 -50.368 1.00 29.69 256 ARG A O 1
ATOM 2054 N N . ASP A 1 257 ? -29.927 14.682 -49.681 1.00 31.47 257 ASP A N 1
ATOM 2055 C CA . ASP A 1 257 ? -30.258 13.869 -50.859 1.00 31.47 257 ASP A CA 1
ATOM 2056 C C . ASP A 1 257 ? -29.572 14.124 -52.209 1.00 31.47 257 ASP A C 1
ATOM 2058 O O . ASP A 1 257 ? -29.737 15.175 -52.815 1.00 31.47 257 ASP A O 1
ATOM 2062 N N . LEU A 1 258 ? -28.951 13.054 -52.731 1.00 36.22 258 LEU A N 1
ATOM 2063 C CA . LEU A 1 258 ? -29.158 12.432 -54.059 1.00 36.22 258 LEU A CA 1
ATOM 2064 C C . LEU A 1 258 ? -28.226 11.189 -54.121 1.00 36.22 258 LEU A C 1
ATOM 2066 O O . LEU A 1 258 ? -27.014 11.322 -54.014 1.00 36.22 258 LEU A O 1
ATOM 2070 N N . CYS A 1 259 ? -28.739 9.951 -53.997 1.00 31.88 259 CYS A N 1
ATOM 2071 C CA . CYS A 1 259 ? -29.087 9.034 -55.109 1.00 31.88 259 CYS A CA 1
ATOM 2072 C C . CYS A 1 259 ? -27.967 8.903 -56.175 1.00 31.88 259 CYS A C 1
ATOM 2074 O O . CYS A 1 259 ? -27.517 9.910 -56.690 1.00 31.88 259 CYS A O 1
ATOM 2076 N N . ASN A 1 260 ? -27.532 7.746 -56.686 1.00 33.56 260 ASN A N 1
ATOM 2077 C CA . ASN A 1 260 ? -27.956 6.350 -56.580 1.00 33.56 260 ASN A CA 1
ATOM 2078 C C . ASN A 1 260 ? -26.938 5.459 -57.346 1.00 33.56 260 ASN A C 1
ATOM 2080 O O . ASN A 1 260 ? -26.376 5.906 -58.339 1.00 33.56 260 ASN A O 1
ATOM 2084 N N . HIS A 1 261 ? -26.858 4.178 -56.958 1.00 32.69 261 HIS A N 1
ATOM 2085 C CA . HIS A 1 261 ? -26.630 2.982 -57.803 1.00 32.69 261 HIS A CA 1
ATOM 2086 C C . HIS A 1 261 ? -25.281 2.743 -58.527 1.00 32.69 261 HIS A C 1
ATOM 2088 O O . HIS A 1 261 ? -25.029 3.322 -59.575 1.00 32.69 261 HIS A O 1
ATOM 2094 N N . HIS A 1 262 ? -24.577 1.659 -58.157 1.00 35.91 262 HIS A N 1
ATOM 2095 C CA . HIS A 1 262 ? -24.658 0.403 -58.930 1.00 35.91 262 HIS A CA 1
ATOM 2096 C C . HIS A 1 262 ? -24.142 -0.830 -58.163 1.00 35.91 262 HIS A C 1
ATOM 2098 O O . HIS A 1 262 ? -23.126 -0.792 -57.477 1.00 35.91 262 HIS A O 1
ATOM 2104 N N . ASN A 1 263 ? -24.892 -1.922 -58.321 1.00 32.62 263 ASN A N 1
ATOM 2105 C CA . ASN A 1 263 ? -24.676 -3.273 -57.809 1.00 32.62 263 ASN A CA 1
ATOM 2106 C C . ASN A 1 263 ? -23.392 -3.929 -58.349 1.00 32.62 263 ASN A C 1
ATOM 2108 O O . ASN A 1 263 ? -23.103 -3.801 -59.536 1.00 32.62 263 ASN A O 1
ATOM 2112 N N . ASN A 1 264 ? -22.763 -4.806 -57.556 1.00 35.28 264 ASN A N 1
ATOM 2113 C CA . ASN A 1 264 ? -22.725 -6.220 -57.943 1.00 35.28 264 ASN A CA 1
ATOM 2114 C C . ASN A 1 264 ? -22.407 -7.169 -56.779 1.00 35.28 264 ASN A C 1
ATOM 2116 O O . ASN A 1 264 ? -21.423 -7.026 -56.059 1.00 35.28 264 ASN A O 1
ATOM 2120 N N . ASN A 1 265 ? -23.292 -8.155 -56.655 1.00 34.53 265 ASN A N 1
ATOM 2121 C CA . ASN A 1 265 ? -23.208 -9.342 -55.818 1.00 34.53 265 ASN A CA 1
ATOM 2122 C C . ASN A 1 265 ? -21.981 -10.202 -56.167 1.00 34.53 265 ASN A C 1
ATOM 2124 O O . ASN A 1 265 ? -21.594 -10.270 -57.329 1.00 34.53 265 ASN A O 1
ATOM 2128 N N . ILE A 1 266 ? -21.467 -10.956 -55.190 1.00 36.84 266 ILE A N 1
ATOM 2129 C CA . ILE A 1 266 ? -21.601 -12.427 -55.121 1.00 36.84 266 ILE A CA 1
ATOM 2130 C C . ILE A 1 266 ? -21.075 -12.887 -53.750 1.00 36.84 266 ILE A C 1
ATOM 2132 O O . ILE A 1 266 ? -19.878 -12.927 -53.481 1.00 36.84 266 ILE A O 1
ATOM 2136 N N . SER A 1 267 ? -22.010 -13.262 -52.878 1.00 39.22 267 SER A N 1
ATOM 2137 C CA . SER A 1 267 ? -21.802 -14.295 -51.866 1.00 39.22 267 SER A CA 1
ATOM 2138 C C . SER A 1 267 ? -22.044 -15.656 -52.512 1.00 39.22 267 SER A C 1
ATOM 2140 O O . SER A 1 267 ? -23.015 -15.797 -53.256 1.00 39.22 267 SER A O 1
ATOM 2142 N N . ARG A 1 268 ? -21.286 -16.684 -52.116 1.00 35.97 268 ARG A N 1
ATOM 2143 C CA . ARG A 1 268 ? -21.920 -17.924 -51.637 1.00 35.97 268 ARG A CA 1
ATOM 2144 C C . ARG A 1 268 ? -20.945 -18.829 -50.887 1.00 35.97 268 ARG A C 1
ATOM 2146 O O . ARG A 1 268 ? -20.107 -19.497 -51.478 1.00 35.97 268 ARG A O 1
ATOM 2153 N N . ALA A 1 269 ? -21.132 -18.856 -49.573 1.00 37.19 269 ALA A N 1
ATOM 2154 C CA . ALA A 1 269 ? -20.861 -20.002 -48.722 1.00 37.19 269 ALA A CA 1
ATOM 2155 C C . ALA A 1 269 ? -22.109 -20.905 -48.678 1.00 37.19 269 ALA A C 1
ATOM 2157 O O . ALA A 1 269 ? -23.227 -20.398 -48.807 1.00 37.19 269 ALA A O 1
ATOM 2158 N N . HIS A 1 270 ? -21.867 -22.207 -48.493 1.00 40.50 270 HIS A N 1
ATOM 2159 C CA . HIS A 1 270 ? -22.677 -23.255 -47.845 1.00 40.50 270 HIS A CA 1
ATOM 2160 C C . HIS A 1 270 ? -22.675 -24.561 -48.646 1.00 40.50 270 HIS A C 1
ATOM 2162 O O . HIS A 1 270 ? -23.446 -24.712 -49.593 1.00 40.50 270 HIS A O 1
ATOM 2168 N N . LEU A 1 271 ? -21.825 -25.503 -48.232 1.00 44.88 271 LEU A N 1
ATOM 2169 C CA . LEU A 1 271 ? -22.183 -26.730 -47.505 1.00 44.88 271 LEU A CA 1
ATOM 2170 C C . LEU A 1 271 ? -20.902 -27.386 -46.976 1.00 44.88 271 LEU A C 1
ATOM 2172 O O . LEU A 1 271 ? -19.884 -27.320 -47.698 1.00 44.88 271 LEU A O 1
#

Nearest PDB structures (foldseek):
  6sie-assembly2_D  TM=7.195E-01  e=7.799E-02  Drosophila melanogaster
  4u0b-assembly1_F  TM=4.433E-01  e=8.713E-02  Human immunodeficiency virus type 1 (NEW YORK-5 ISOLATE)
  7snq-assembly1_F  TM=4.258E-01  e=1.435E-01  Human immunodeficiency virus type 1 BH10
  8gdv-assembly1_F  TM=4.576E-01  e=2.236E-01  Human immunodeficiency virus 1
  7rj4-assembly1_B  TM=4.276E-01  e=3.297E-01  Human immunodeficiency virus 1

Mean predicted aligned error: 22.06 Å

Organism: Gossypium hirsutum (NCBI:txid3635)

pLDDT: mean 71.79, std 21.18, range [29.2, 97.44]

Solvent-accessible surface area (backbone atoms only — not comparable to full-atom values): 17718 Å² total; per-residue (Å²): 137,82,69,87,92,60,58,68,47,63,52,50,59,68,48,48,67,78,77,44,58,71,71,60,38,57,52,64,72,72,53,64,88,82,74,57,88,46,49,66,52,46,53,50,58,49,39,52,71,78,54,37,69,64,66,40,49,52,48,41,50,47,57,63,65,40,64,51,51,97,88,51,49,61,34,56,43,49,52,54,50,52,52,52,52,66,74,30,85,80,54,86,67,51,74,66,55,53,51,48,26,56,54,76,14,44,46,74,65,61,43,51,54,46,24,66,74,54,78,48,57,57,85,80,47,57,71,66,60,42,51,53,50,52,52,50,52,17,53,49,46,60,73,63,46,73,75,77,61,74,67,84,64,84,77,68,79,52,65,67,63,48,50,57,48,49,53,52,50,50,51,52,53,51,49,60,59,63,70,67,76,79,78,67,63,54,10,87,80,82,69,41,68,88,47,52,56,93,71,37,68,81,78,67,62,85,69,93,74,93,77,91,81,91,82,92,82,85,75,88,76,85,80,79,90,64,96,83,51,93,84,62,70,76,88,67,75,82,51,84,87,71,72,82,82,76,81,81,91,81,90,78,89,80,91,80,90,79,89,80,88,83,89,83,87,83,87,82,87,89,133

InterPro domains:
  IPR005162 Retrotransposon-derived protein PEG10, N-terminal capsid-like domain [PF03732] (15-107)

Foldseek 3Di:
DDDPPDDPFVVCVVCVLVVDDDPLNVVVVPDPPPQDDGNVSVVVVSCCVPVNPVNLVVLLVCLQPAAADPPHWLLRSVVVNVVSCVSRVPNVDDLLSSLVSSLVRYDPVVNVVLCVVVVHHLSPDDSVVSVVSSVVRSVVSVVPPPPCPVPPPPDPDDVVNVVVVVVVVVVVVVVVVVVPPDDQDQQPPPRDNPDHVVPDVVVVPPDDDDDDDDDDDDDDDDDDDDPPDPPDDPVVPPDPVPPPPDDDDDDDDDDDDDDDDDDDDDDDDDD

Sequence (271 aa):
MKPQGVPEDEIKLRAFPFSLVDTANEWLFYLPPGSITTWDDLSRVFLDRFFPASPAAELRREIVGIRQLENESLYDYRERYKKLCASCPQHGLTEQSLLQYFYEGLLPMEMKMIDVASVGALVNMTPQRARELISTMAKNSQQYRPNSEPTRQVNGVNVSTLEDKLDKLTNVVQSLLTEKKSLTPLCGICTTFEHPTDLCPILNDNSTAHVDAVGGFPGPPQRHYDPFSNTYNPRWKDHPTLITELIPDIIHHTNRDLCNHHNNNISRAHL

Secondary structure (DSSP, 8-state):
-PPTT--HHHHHHHHGGGG--HHHHHHHHTSPTTS--SHHHHHHHHHHHHS-HHHHHHHHHHHHH----TT--HHHHHHHHHHHHHH-TT----HHHHHHHHHHTS-HHHHHHHHHHTTS-GGGS-HHHHHHHHHHHHHHHHHT---------SS---HHHHHHHHHHHHHHHHHHHHH----PPPPTTT--SSS-GGG-HHHH-------------PPPP-----TT-TTS-GGGTT-GGGSTT--------------------------